Protein 6KWZ (pdb70)

InterPro domains:
  IPR007122 Villin/Gelsolin [PR00597] (62-78)
  IPR007122 Villin/Gelsolin [PR00597] (123-143)
  IPR007122 Villin/Gelsolin [PR00597] (177-197)
  IPR007122 Villin/Gelsolin [PR00597] (241-260)
  IPR007122 Villin/Gelsolin [PR00597] (302-324)
  IPR007122 Villin/Gelsolin [PR00597] (331-350)
  IPR007122 Villin/Gelsolin [PTHR11977] (3-371)
  IPR007122 Villin/Gelsolin [SM00262] (43-143)
  IPR007122 Villin/Gelsolin [SM0026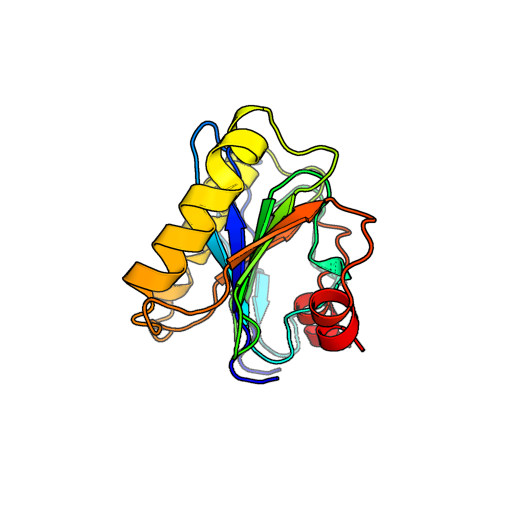2] (164-255)
  IPR007122 Villin/Gelsolin [SM00262] (278-371)
  IPR007123 Gelsolin-like domain [PF00626] (53-137)
  IPR007123 Gelsolin-like domain [PF00626] (176-233)
  IPR007123 Gelsolin-like domain [PF00626] (302-366)
  IPR029006 ADF-H/Gelsolin-like domain superfamily [G3DSA:3.40.20.10] (30-158)
  IPR029006 ADF-H/Gelsolin-like domain superfamily [G3DSA:3.40.20.10] (159-262)
  IPR029006 ADF-H/Gelsolin-like domain superfamily [G3DSA:3.40.20.10] (270-371)

Foldseek 3Di:
DQAKWKWWWACPVVRTDTGTDDGGPRDAPVVDDLATWMWIDLVQAIETEHRVNHDPVRVVCSQVVNVVCCVVVVPDPPHHYYYDYPPDPPVVVVVSND/DQAKWKWWWACPVVHTDIGTDDGGPRPAPVVCDLQTWMWMDLVQAIETEHRVNHDPVRVVCSQVVNLVCCVVVVHDNVHHYYYDYVPDDDPVVVVSND

Structure (mmCIF, N/CA/C/O backbone):
data_6KWZ
#
_entry.id   6KWZ
#
_cell.length_a   46.648
_cell.length_b   55.076
_cell.length_c   69.890
_cell.angle_alpha   90.000
_cell.angle_beta   90.000
_cell.angle_gamma   90.000
#
_symmetry.space_group_name_H-M   'P 21 21 21'
#
loop_
_entity.id
_entity.type
_entity.pdbx_description
1 polymer 'Actin-binding protein fragmin P'
2 non-polymer 'CALCIUM ION'
3 water water
#
loop_
_atom_site.group_PDB
_atom_site.id
_atom_site.type_symbol
_atom_site.label_atom_id
_atom_site.label_alt_id
_atom_site.label_comp_id
_atom_site.label_asym_id
_atom_site.label_entity_id
_atom_site.label_seq_id
_atom_site.pdbx_PDB_ins_code
_atom_site.Cartn_x
_atom_site.Cartn_y
_atom_site.Cartn_z
_atom_site.occupancy
_atom_site.B_iso_or_equiv
_atom_site.auth_seq_id
_atom_site.auth_comp_id
_atom_site.auth_asym_id
_atom_site.auth_atom_id
_atom_site.pdbx_PDB_model_num
ATOM 1 N N . GLY A 1 1 ? 10.951 -21.553 -22.930 1.00 31.75 274 GLY A N 1
ATOM 2 C CA . GLY A 1 1 ? 11.873 -22.504 -23.523 1.00 29.19 274 GLY A CA 1
ATOM 3 C C . GLY A 1 1 ? 12.217 -23.662 -22.608 1.00 32.58 274 GLY A C 1
ATOM 4 O O . GLY A 1 1 ? 11.738 -23.722 -21.478 1.00 24.68 274 GLY A O 1
ATOM 5 N N . PRO A 1 2 ? 13.057 -24.572 -23.092 1.00 26.10 275 PRO A N 1
ATOM 6 C CA . PRO A 1 2 ? 13.405 -25.779 -22.317 1.00 29.48 275 PRO A CA 1
ATOM 7 C C . PRO A 1 2 ? 13.966 -25.483 -20.931 1.00 24.54 275 PRO A C 1
ATOM 8 O O . PRO A 1 2 ? 13.710 -26.263 -20.003 1.00 26.54 275 PRO A O 1
ATOM 12 N N . PRO A 1 3 ? 14.759 -24.420 -20.726 1.00 25.90 276 PRO A N 1
ATOM 13 C CA . PRO A 1 3 ? 15.291 -24.188 -19.369 1.00 24.81 276 PRO A CA 1
ATOM 14 C C . PRO A 1 3 ? 14.298 -23.598 -18.375 1.00 17.70 276 PRO A C 1
ATOM 15 O O . PRO A 1 3 ? 14.631 -23.505 -17.184 1.00 19.01 276 PRO A O 1
ATOM 19 N N . ALA A 1 4 ? 13.097 -23.212 -18.804 1.00 20.60 277 ALA A N 1
ATOM 20 C CA . ALA A 1 4 ? 12.165 -22.531 -17.910 1.00 18.46 277 ALA A CA 1
ATOM 21 C C . ALA A 1 4 ? 11.632 -23.460 -16.819 1.00 19.38 277 ALA A C 1
ATOM 22 O O . ALA A 1 4 ? 11.485 -24.670 -17.013 1.00 18.29 277 ALA A O 1
ATOM 24 N N . VAL A 1 5 ? 11.347 -22.876 -15.650 1.00 18.34 278 VAL A N 1
ATOM 25 C CA . VAL A 1 5 ? 10.729 -23.587 -14.533 1.00 16.74 278 VAL A CA 1
ATOM 26 C C . VAL A 1 5 ? 9.713 -22.663 -13.871 1.00 15.85 278 VAL A C 1
ATOM 27 O O . VAL A 1 5 ? 9.992 -21.481 -13.642 1.00 17.22 278 VAL A O 1
ATOM 31 N N . LEU A 1 6 ? 8.530 -23.201 -13.567 1.00 16.13 279 LEU A N 1
ATOM 32 C CA . LEU A 1 6 ? 7.487 -22.476 -12.849 1.00 15.43 279 LEU A CA 1
ATOM 33 C C . LEU A 1 6 ? 7.168 -23.190 -11.540 1.00 16.95 279 LEU A C 1
ATOM 34 O O . LEU A 1 6 ? 6.939 -24.405 -11.529 1.00 17.76 279 LEU A O 1
ATOM 39 N N . LEU A 1 7 ? 7.146 -22.434 -10.440 1.00 15.60 280 LEU A N 1
ATOM 40 C CA . LEU A 1 7 ? 6.871 -22.967 -9.115 1.00 18.23 280 LEU A CA 1
ATOM 41 C C . LEU A 1 7 ? 5.724 -22.192 -8.492 1.00 14.96 280 LEU A C 1
ATOM 42 O O . LEU A 1 7 ? 5.521 -21.012 -8.787 1.00 18.83 280 LEU A O 1
ATOM 47 N N . ARG A 1 8 ? 4.961 -22.873 -7.644 1.00 18.02 281 ARG A N 1
ATOM 48 C CA A ARG A 1 8 ? 3.861 -22.267 -6.908 0.46 17.29 281 ARG A CA 1
ATOM 49 C CA B ARG A 1 8 ? 3.868 -22.253 -6.910 0.54 17.27 281 ARG A CA 1
ATOM 50 C C . ARG A 1 8 ? 4.250 -22.144 -5.444 1.00 17.63 281 ARG A C 1
ATOM 51 O O . ARG A 1 8 ? 4.777 -23.097 -4.860 1.00 19.49 281 ARG A O 1
ATOM 66 N N . LEU A 1 9 ? 3.995 -20.978 -4.866 1.00 18.25 282 LEU A N 1
ATOM 67 C CA . LEU A 1 9 ? 4.134 -20.750 -3.437 1.00 14.97 282 LEU A CA 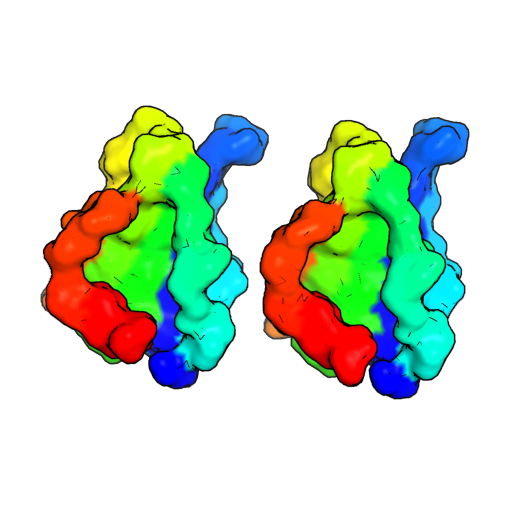1
ATOM 68 C C . LEU A 1 9 ? 2.736 -20.558 -2.869 1.00 17.47 282 LEU A C 1
ATOM 69 O O . LEU A 1 9 ? 2.047 -19.602 -3.234 1.00 16.83 282 LEU A O 1
ATOM 74 N N . SER A 1 10 ? 2.316 -21.459 -1.980 1.00 16.86 283 SER A N 1
ATOM 75 C CA . SER A 1 10 ? 0.997 -21.364 -1.364 1.00 18.25 283 SER A CA 1
ATOM 76 C C . SER A 1 10 ? 1.079 -21.731 0.106 1.00 17.78 283 SER A C 1
ATOM 77 O O . SER A 1 10 ? 1.708 -22.730 0.463 1.00 20.29 283 SER A O 1
ATOM 80 N N . ASP A 1 11 ? 0.429 -20.935 0.957 1.00 18.83 284 ASP A N 1
ATOM 81 C CA . ASP A 1 11 ? 0.176 -21.332 2.338 1.00 12.83 284 ASP A CA 1
ATOM 82 C C . ASP A 1 11 ? -1.304 -21.610 2.577 1.00 14.28 284 ASP A C 1
ATOM 83 O O . ASP A 1 11 ? -1.772 -21.530 3.717 1.00 20.02 284 ASP A O 1
ATOM 88 N N . ALA A 1 12 ? -2.041 -21.956 1.517 1.00 16.62 285 ALA A N 1
ATOM 89 C CA . ALA A 1 12 ? -3.465 -22.246 1.667 1.00 20.35 285 ALA A CA 1
ATOM 90 C C . ALA A 1 12 ? -3.708 -23.444 2.574 1.00 23.94 285 ALA A C 1
ATOM 91 O O . ALA A 1 12 ? -4.789 -23.565 3.164 1.00 25.34 285 ALA A O 1
ATOM 93 N N . SER A 1 13 ? -2.727 -24.338 2.698 1.00 24.79 286 SER A N 1
ATOM 94 C CA . SER A 1 13 ? -2.862 -25.499 3.567 1.00 21.74 286 SER A CA 1
ATOM 95 C C . SER A 1 13 ? -2.713 -25.157 5.040 1.00 23.71 286 SER A C 1
ATOM 96 O O . SER A 1 13 ? -3.062 -25.986 5.888 1.00 23.54 286 SER A O 1
ATOM 99 N N . GLY A 1 14 ? -2.215 -23.965 5.359 1.00 22.37 287 GLY A N 1
ATOM 100 C CA . GLY A 1 14 ? -1.810 -23.607 6.700 1.00 20.35 287 GLY A CA 1
ATOM 101 C C . GLY A 1 14 ? -0.309 -23.509 6.868 1.00 22.75 287 GLY A C 1
ATOM 102 O O . GLY A 1 14 ? 0.159 -22.944 7.866 1.00 24.18 287 GLY A O 1
ATOM 103 N N . LYS A 1 15 ? 0.456 -24.047 5.921 1.00 21.32 288 LYS A N 1
ATOM 104 C CA . LYS A 1 15 ? 1.906 -23.938 5.923 1.00 16.15 288 LYS A CA 1
ATOM 105 C C . LYS A 1 15 ? 2.351 -23.658 4.498 1.00 18.15 288 LYS A C 1
ATOM 106 O O . LYS A 1 15 ? 1.632 -23.947 3.542 1.00 21.54 288 LYS A O 1
ATOM 112 N N . PHE A 1 16 ? 3.548 -23.096 4.357 1.00 19.76 289 PHE A N 1
ATOM 113 C CA . PHE A 1 16 ? 4.062 -22.817 3.022 1.00 18.42 289 PHE A CA 1
ATOM 114 C C . PHE A 1 16 ? 4.387 -24.111 2.288 1.00 22.48 289 PHE A C 1
ATOM 115 O O . PHE A 1 16 ? 5.032 -25.009 2.838 1.00 21.60 289 PHE A O 1
ATOM 123 N N . GLU A 1 17 ? 3.929 -24.205 1.044 1.00 22.55 290 GLU A N 1
ATOM 124 C CA . GLU A 1 17 ? 4.376 -25.222 0.104 1.00 20.23 290 GLU A CA 1
ATOM 125 C C . GLU A 1 17 ? 4.924 -24.511 -1.123 1.00 14.49 290 GLU A C 1
ATOM 126 O O . GLU A 1 17 ? 4.256 -23.639 -1.687 1.00 19.73 290 GLU A O 1
ATOM 132 N N . PHE A 1 18 ? 6.147 -24.864 -1.508 1.00 16.61 291 PHE A N 1
ATOM 133 C CA . PHE A 1 18 ? 6.835 -24.291 -2.664 1.00 18.44 291 PHE A CA 1
ATOM 134 C C . PHE A 1 18 ? 7.122 -25.466 -3.590 1.00 19.39 291 PHE A C 1
ATOM 135 O O . PHE A 1 18 ? 8.039 -26.251 -3.338 1.00 24.68 291 PHE A O 1
ATOM 143 N N . THR A 1 19 ? 6.331 -25.601 -4.651 1.00 20.74 292 THR A N 1
ATOM 144 C CA A THR A 1 19 ? 6.307 -26.801 -5.478 0.62 21.48 292 THR A CA 1
ATOM 145 C CA B THR A 1 19 ? 6.371 -26.798 -5.473 0.38 21.55 292 THR A CA 1
ATOM 146 C C . THR A 1 19 ? 6.481 -26.436 -6.945 1.00 22.05 292 THR A C 1
ATOM 147 O O . THR A 1 19 ? 5.865 -25.478 -7.419 1.00 24.28 292 THR A O 1
ATOM 154 N N . GLU A 1 20 ? 7.297 -27.209 -7.660 1.00 21.00 293 GLU A N 1
ATOM 155 C CA . GLU A 1 20 ? 7.394 -27.037 -9.101 1.00 19.98 293 GLU A CA 1
ATOM 156 C C . GLU A 1 20 ? 6.100 -27.504 -9.752 1.00 23.35 293 GLU A C 1
ATOM 157 O O . GLU A 1 20 ? 5.590 -28.585 -9.442 1.00 25.72 293 GLU A O 1
ATOM 163 N N . VAL A 1 21 ? 5.563 -26.686 -10.647 1.00 19.40 294 VAL A N 1
ATOM 164 C CA . VAL A 1 21 ? 4.333 -27.041 -11.338 1.00 21.87 294 VAL A CA 1
ATOM 165 C C . VAL A 1 21 ? 4.546 -27.300 -12.822 1.00 23.89 294 VAL A C 1
ATOM 166 O O . VAL A 1 21 ? 3.744 -28.032 -13.420 1.00 22.94 294 VAL A O 1
ATOM 170 N N . ALA A 1 22 ? 5.612 -26.776 -13.425 1.00 20.85 295 ALA A N 1
ATOM 171 C CA . ALA A 1 22 ? 5.886 -27.034 -14.833 1.00 19.85 295 ALA A CA 1
ATOM 172 C C . ALA A 1 22 ? 7.330 -26.673 -15.135 1.00 17.30 295 ALA A C 1
ATOM 173 O O . ALA A 1 22 ? 7.958 -25.892 -14.418 1.00 18.54 295 ALA A O 1
ATOM 175 N N . ARG A 1 23 ? 7.843 -27.243 -16.220 1.00 20.29 296 ARG A N 1
ATOM 176 C CA . ARG A 1 23 ? 9.154 -26.848 -16.712 1.00 21.93 296 ARG A CA 1
ATOM 177 C C . ARG A 1 23 ? 9.187 -26.999 -18.226 1.00 22.71 296 ARG A C 1
ATOM 178 O O . ARG A 1 23 ? 8.349 -27.678 -18.825 1.00 23.60 296 ARG A O 1
ATOM 186 N N . GLY A 1 24 ? 10.162 -26.329 -18.835 1.00 20.17 297 GLY A N 1
ATOM 187 C CA . GLY A 1 24 ? 10.302 -26.361 -20.279 1.00 20.14 297 GLY A CA 1
ATOM 188 C C . GLY A 1 24 ? 9.084 -25.789 -20.971 1.00 24.29 297 GLY A C 1
ATOM 189 O O . GLY A 1 24 ? 8.507 -24.776 -20.552 1.00 21.72 297 GLY A O 1
ATOM 190 N N . LEU A 1 25 ? 8.677 -26.456 -22.051 1.00 22.54 298 LEU A N 1
ATOM 191 C CA . LEU A 1 25 ? 7.564 -25.987 -22.862 1.00 23.87 298 LEU A CA 1
ATOM 192 C C . LEU A 1 25 ? 6.229 -26.094 -22.148 1.00 23.41 298 LEU A C 1
ATOM 193 O O . LEU A 1 25 ? 5.242 -25.531 -22.632 1.00 25.22 298 LEU A O 1
ATOM 198 N N . LYS A 1 26 ? 6.214 -26.753 -21.002 1.00 24.28 299 LYS A N 1
ATOM 199 C CA . LYS A 1 26 ? 4.996 -26.877 -20.227 1.00 23.24 299 LYS A CA 1
ATOM 200 C C . LYS A 1 26 ? 4.698 -25.612 -19.411 1.00 28.00 299 LYS A C 1
ATOM 201 O O . LYS A 1 26 ? 3.616 -25.501 -18.855 1.00 20.87 299 LYS A O 1
ATOM 207 N N . VAL A 1 27 ? 5.637 -24.664 -19.338 1.00 19.81 300 VAL A N 1
ATOM 208 C CA . VAL A 1 27 ? 5.384 -23.439 -18.592 1.00 22.25 300 VAL A CA 1
ATOM 209 C C . VAL A 1 27 ? 4.427 -22.590 -19.421 1.00 21.03 300 VAL A C 1
ATOM 210 O O . VAL A 1 27 ? 4.817 -22.011 -20.439 1.00 22.74 300 VAL A O 1
ATOM 214 N N . LYS A 1 28 ? 3.163 -22.545 -18.997 1.00 18.42 301 LYS A N 1
ATOM 215 C CA . LYS A 1 28 ? 2.111 -21.830 -19.701 1.00 18.16 301 LYS A CA 1
ATOM 216 C C . LYS A 1 28 ? 1.457 -20.818 -18.772 1.00 15.63 301 LYS A C 1
ATOM 217 O O . LYS A 1 28 ? 1.332 -21.041 -17.563 1.00 18.75 301 LYS A O 1
ATOM 223 N N . ARG A 1 29 ? 1.046 -19.696 -19.366 1.00 17.85 302 ARG A N 1
ATOM 224 C CA . ARG A 1 29 ? 0.392 -18.629 -18.618 1.00 23.48 302 ARG A CA 1
ATOM 225 C C . ARG A 1 29 ? -0.843 -19.126 -17.879 1.00 23.19 302 ARG A C 1
ATOM 226 O O . ARG A 1 29 ? -1.170 -18.614 -16.800 1.00 20.20 302 ARG A O 1
ATOM 234 N N . ASN A 1 30 ? -1.537 -20.124 -18.431 1.00 18.13 303 ASN A N 1
ATOM 235 C CA . ASN A 1 30 ? -2.791 -20.580 -17.843 1.00 19.11 303 ASN A CA 1
ATOM 236 C C . ASN A 1 30 ? -2.595 -21.427 -16.590 1.00 20.50 303 ASN A C 1
ATOM 237 O O . ASN A 1 30 ? -3.587 -21.887 -16.013 1.00 20.74 303 ASN A O 1
ATOM 242 N N . LEU A 1 31 ? -1.351 -21.641 -16.155 1.00 17.95 304 LEU A N 1
ATOM 243 C CA . LEU A 1 31 ? -1.075 -22.258 -14.865 1.00 16.40 304 LEU A CA 1
ATOM 244 C C . LEU A 1 31 ? -1.033 -21.247 -13.728 1.00 17.47 304 LEU A C 1
ATOM 245 O O . LEU A 1 31 ? -1.054 -21.653 -12.562 1.00 18.67 304 LEU A O 1
ATOM 250 N N . LEU A 1 32 ? -0.958 -19.956 -14.038 1.00 17.76 305 LEU A N 1
ATOM 251 C CA . LEU A 1 32 ? -0.929 -18.939 -12.999 1.00 15.86 305 LEU A CA 1
ATOM 252 C C . LEU A 1 32 ? -2.285 -18.857 -12.307 1.00 21.49 305 LEU A C 1
ATOM 253 O O . LEU A 1 32 ? -3.339 -19.009 -12.933 1.00 23.10 305 LEU A O 1
ATOM 258 N N . ASP A 1 33 ? -2.248 -18.621 -11.001 1.00 20.23 306 ASP A N 1
ATOM 259 C CA . ASP A 1 33 ? -3.430 -18.657 -10.148 1.00 21.12 306 ASP A CA 1
ATOM 260 C C . ASP A 1 33 ? -3.421 -17.398 -9.297 1.00 23.74 306 ASP A C 1
ATOM 261 O O . ASP A 1 33 ? -2.501 -17.195 -8.498 1.00 18.77 306 ASP A O 1
ATOM 266 N N . SER A 1 34 ? -4.452 -16.563 -9.468 1.00 19.67 307 SER A N 1
ATOM 267 C CA A SER A 1 34 ? -4.534 -15.299 -8.744 0.60 21.90 307 SER A CA 1
ATOM 268 C CA B SER A 1 34 ? -4.542 -15.299 -8.744 0.40 21.92 307 SER A CA 1
ATOM 269 C C . SER A 1 34 ? -4.488 -15.481 -7.231 1.00 17.91 307 SER A C 1
ATOM 270 O O . SER A 1 34 ? -4.158 -14.529 -6.515 1.00 17.31 307 SER A O 1
ATOM 275 N N . ASN A 1 35 ? -4.801 -16.673 -6.728 1.00 19.41 308 ASN A N 1
ATOM 276 C CA . ASN A 1 35 ? -4.832 -16.907 -5.288 1.00 21.79 308 ASN A CA 1
ATOM 277 C C . ASN A 1 35 ? -3.457 -17.127 -4.663 1.00 20.69 308 ASN A C 1
ATOM 278 O O . ASN A 1 35 ? -3.355 -17.133 -3.429 1.00 16.98 308 ASN A O 1
ATOM 283 N N . ASP A 1 36 ? -2.406 -17.324 -5.457 1.00 17.96 309 ASP A N 1
ATOM 284 C CA . ASP A 1 36 ? -1.110 -17.709 -4.907 1.00 17.41 309 ASP A CA 1
ATOM 285 C C . ASP A 1 36 ? -0.006 -16.831 -5.487 1.00 16.13 309 ASP A C 1
ATOM 286 O O . ASP A 1 36 ? -0.252 -15.911 -6.274 1.00 18.99 309 ASP A O 1
ATOM 291 N N . VAL A 1 37 ? 1.230 -17.121 -5.070 1.00 14.29 310 VAL A N 1
ATOM 292 C CA . VAL A 1 37 ? 2.430 -16.533 -5.659 1.00 15.08 310 VAL A CA 1
ATOM 293 C C . VAL A 1 37 ? 3.056 -17.575 -6.573 1.00 16.74 310 VAL A C 1
ATOM 294 O O . VAL A 1 37 ? 2.970 -18.782 -6.317 1.00 16.28 310 VAL A O 1
ATOM 298 N N . PHE A 1 38 ? 3.659 -17.122 -7.674 1.00 16.43 311 PHE A N 1
ATOM 299 C CA . PHE A 1 38 ? 4.384 -18.021 -8.559 1.00 15.37 311 PHE A CA 1
ATOM 300 C C . PHE A 1 38 ? 5.787 -17.489 -8.812 1.00 16.27 311 PHE A C 1
ATOM 301 O O . PHE A 1 38 ? 5.991 -16.279 -8.943 1.00 19.11 311 PHE A O 1
ATOM 309 N N . VAL A 1 39 ? 6.752 -18.404 -8.860 1.00 17.68 312 VAL A N 1
ATOM 310 C CA . VAL A 1 39 ? 8.136 -18.088 -9.200 1.00 17.62 312 VAL A CA 1
ATOM 311 C C . VAL A 1 39 ? 8.406 -18.651 -10.589 1.00 13.49 312 VAL A C 1
ATOM 312 O O . VAL A 1 39 ? 8.248 -19.856 -10.823 1.00 17.32 312 VAL A O 1
ATOM 316 N N . LEU A 1 40 ? 8.771 -17.773 -11.521 1.00 13.06 313 LEU A N 1
ATOM 317 C CA . LEU A 1 40 ? 9.059 -18.148 -12.900 1.00 13.46 313 LEU A CA 1
ATOM 318 C C . LEU A 1 40 ? 10.528 -17.883 -13.187 1.00 13.67 313 LEU A C 1
ATOM 319 O O . LEU A 1 40 ? 10.979 -16.736 -13.107 1.00 15.43 313 LEU A O 1
ATOM 324 N N . TYR A 1 41 ? 11.270 -18.937 -13.515 1.00 15.31 314 TYR A N 1
ATOM 325 C CA . TYR A 1 41 ? 12.632 -18.812 -14.019 1.00 13.33 314 TYR A CA 1
ATOM 326 C C . TYR A 1 41 ? 12.576 -18.957 -15.533 1.00 15.39 314 TYR A C 1
ATOM 327 O O . TYR A 1 41 ? 12.137 -19.992 -16.038 1.00 16.48 314 TYR A O 1
ATOM 336 N N . THR A 1 42 ? 13.005 -17.920 -16.248 1.00 14.30 315 THR A N 1
ATOM 337 C CA . THR A 1 42 ? 12.863 -17.876 -17.700 1.00 16.95 315 THR A CA 1
ATOM 338 C C . THR A 1 42 ? 14.075 -18.412 -18.448 1.00 16.87 315 THR A C 1
ATOM 339 O O . THR A 1 42 ? 13.978 -18.643 -19.658 1.00 16.91 315 THR A O 1
ATOM 343 N N . GLY A 1 43 ? 15.196 -18.625 -17.765 1.00 15.98 316 GLY A N 1
ATOM 344 C CA . GLY A 1 43 ? 16.478 -18.824 -18.403 1.00 15.17 316 GLY A CA 1
ATOM 345 C C . GLY A 1 43 ? 17.341 -17.583 -18.430 1.00 15.33 316 GLY A C 1
ATOM 346 O O . GLY A 1 43 ? 18.551 -17.690 -18.676 1.00 15.96 316 GLY A O 1
ATOM 347 N N . ALA A 1 44 ? 16.753 -16.411 -18.177 1.00 15.86 317 ALA A N 1
ATOM 348 C CA . ALA A 1 44 ? 17.501 -15.167 -18.044 1.00 15.80 317 ALA A CA 1
ATOM 349 C C . ALA A 1 44 ? 17.182 -14.387 -16.776 1.00 16.88 317 ALA A C 1
ATOM 350 O O . ALA A 1 44 ? 17.982 -13.526 -16.388 1.00 19.52 317 ALA A O 1
ATOM 352 N N . GLU A 1 45 ? 16.062 -14.655 -16.115 1.00 16.54 318 GLU A N 1
ATOM 353 C CA . GLU A 1 45 ? 15.715 -13.936 -14.898 1.00 16.48 318 GLU A CA 1
ATOM 354 C C . GLU A 1 45 ? 14.744 -14.786 -14.096 1.00 16.17 318 GLU A C 1
ATOM 355 O O . GLU A 1 45 ? 14.223 -15.794 -14.579 1.00 16.64 318 GLU A O 1
ATOM 361 N N . VAL A 1 46 ? 14.512 -14.368 -12.854 1.00 14.90 319 VAL A N 1
ATOM 362 C CA . VAL A 1 46 ? 13.548 -15.013 -11.974 1.00 17.11 319 VAL A CA 1
ATOM 363 C C . VAL A 1 46 ? 12.513 -13.975 -11.577 1.00 18.91 319 VAL A C 1
ATOM 364 O O . VAL A 1 46 ? 12.865 -12.895 -11.086 1.00 20.40 319 VAL A O 1
ATOM 368 N N . PHE A 1 47 ? 11.243 -14.297 -11.805 1.00 14.98 320 PHE A N 1
ATOM 369 C CA . PHE A 1 47 ? 10.126 -13.444 -11.429 1.00 16.78 320 PHE A CA 1
ATOM 370 C C . PHE A 1 47 ? 9.393 -14.052 -10.245 1.00 16.97 320 PHE A C 1
ATOM 371 O O . PHE A 1 47 ? 9.086 -15.248 -10.253 1.00 16.95 320 PHE A O 1
ATOM 379 N N . ALA A 1 48 ? 9.109 -13.229 -9.240 1.00 17.01 321 ALA A N 1
ATOM 380 C CA . ALA A 1 48 ? 8.153 -13.568 -8.186 1.00 15.67 321 ALA A CA 1
ATOM 381 C C . ALA A 1 48 ? 6.852 -12.862 -8.546 1.00 13.77 321 ALA A C 1
ATOM 382 O O . ALA A 1 48 ? 6.715 -11.650 -8.350 1.00 17.81 321 ALA A O 1
ATOM 384 N N . TRP A 1 49 ? 5.908 -13.621 -9.098 1.00 15.63 322 TRP A N 1
ATOM 385 C CA . TRP A 1 49 ? 4.624 -13.099 -9.555 1.00 16.67 322 TRP A CA 1
ATOM 386 C C . TRP A 1 49 ? 3.604 -13.207 -8.424 1.00 17.63 322 TRP A C 1
ATOM 387 O O . TRP A 1 49 ? 3.343 -14.304 -7.920 1.00 18.73 322 TRP A O 1
ATOM 398 N N . VAL A 1 50 ? 3.020 -12.075 -8.041 1.00 15.12 323 VAL A N 1
ATOM 399 C CA . VAL A 1 50 ? 2.148 -11.982 -6.870 1.00 14.75 323 VAL A CA 1
ATOM 400 C C . VAL A 1 50 ? 0.702 -11.881 -7.344 1.00 20.33 323 VAL A C 1
ATOM 401 O O . VAL A 1 50 ? 0.271 -10.835 -7.841 1.00 17.86 323 VAL A O 1
ATOM 405 N N . GLY A 1 51 ? -0.053 -12.965 -7.185 1.00 18.58 324 GLY A N 1
ATOM 406 C CA . GLY A 1 51 ? -1.453 -12.940 -7.560 1.00 22.81 324 GLY A CA 1
ATOM 407 C C . GLY A 1 51 ? -2.233 -11.914 -6.759 1.00 22.54 324 GLY A C 1
ATOM 408 O O . GLY A 1 51 ? -1.896 -11.590 -5.615 1.00 20.12 324 GLY A O 1
ATOM 409 N N . LYS A 1 52 ? -3.295 -11.399 -7.388 1.00 21.41 325 LYS A N 1
ATOM 410 C CA . LYS A 1 52 ? -4.108 -10.361 -6.764 1.00 26.61 325 LYS A CA 1
ATOM 411 C C . LYS A 1 52 ? -4.695 -10.814 -5.440 1.00 22.82 325 LYS A C 1
ATOM 412 O O . LYS A 1 52 ? -4.887 -9.995 -4.534 1.00 27.14 325 LYS A O 1
ATOM 418 N N . HIS A 1 53 ? -4.980 -12.106 -5.302 1.00 22.11 326 HIS A N 1
ATOM 419 C CA . HIS A 1 53 ? -5.595 -12.628 -4.091 1.00 20.99 326 HIS A CA 1
ATOM 420 C C . HIS A 1 53 ? -4.639 -13.478 -3.266 1.00 17.85 326 HIS A C 1
ATOM 421 O O . HIS A 1 53 ? -5.086 -14.284 -2.440 1.00 19.47 326 HIS A O 1
ATOM 428 N N . ALA A 1 54 ? -3.335 -13.301 -3.459 1.00 17.60 327 ALA A N 1
ATOM 429 C CA . ALA A 1 54 ? -2.362 -13.978 -2.614 1.00 16.90 327 ALA A CA 1
ATOM 430 C C . ALA A 1 54 ? -2.499 -13.510 -1.171 1.00 20.17 327 ALA A C 1
ATOM 431 O O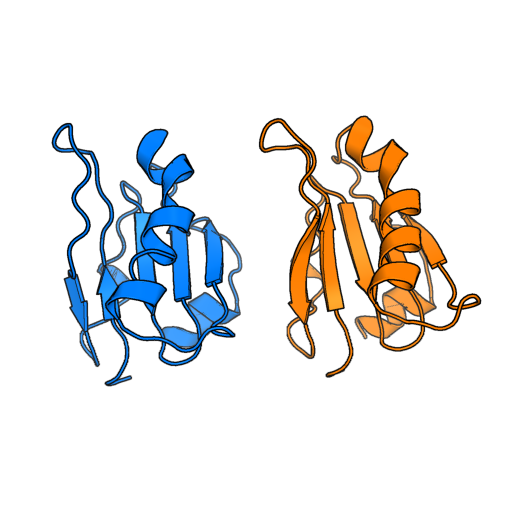 . ALA A 1 54 ? -2.954 -12.395 -0.895 1.00 17.71 327 ALA A O 1
ATOM 433 N N . SER A 1 55 ? -2.098 -14.380 -0.246 1.00 17.32 328 SER A N 1
ATOM 434 C CA . SER A 1 55 ? -2.241 -14.120 1.178 1.00 16.69 328 SER A CA 1
ATOM 435 C C . SER A 1 55 ? -1.149 -13.172 1.672 1.00 22.46 328 SER A C 1
ATOM 436 O O . SER A 1 55 ? -0.159 -12.897 0.987 1.00 17.84 328 SER A O 1
ATOM 439 N N . VAL A 1 56 ? -1.330 -12.681 2.900 1.00 18.14 329 VAL A N 1
ATOM 440 C CA . VAL A 1 56 ? -0.357 -11.753 3.469 1.00 14.18 329 VAL A CA 1
ATOM 441 C C . VAL A 1 56 ? 1.014 -12.416 3.587 1.00 17.70 329 VAL A C 1
ATOM 442 O O . VAL A 1 56 ? 2.052 -11.780 3.348 1.00 18.19 329 VAL A O 1
ATOM 446 N N . GLY A 1 57 ? 1.042 -13.711 3.908 1.00 15.96 330 GLY A N 1
ATOM 447 C CA . GLY A 1 57 ? 2.287 -14.442 4.043 1.00 15.67 330 GLY A CA 1
ATOM 448 C C . GLY A 1 57 ? 2.926 -14.743 2.704 1.00 15.49 330 GLY A C 1
ATOM 449 O O . GLY A 1 57 ? 4.146 -14.606 2.548 1.00 16.30 330 GLY A O 1
ATOM 450 N N . GLU A 1 58 ? 2.107 -15.166 1.735 1.00 14.04 331 GLU A N 1
ATOM 451 C CA . GLU A 1 58 ? 2.615 -15.371 0.380 1.00 17.88 331 GLU A CA 1
ATOM 452 C C . GLU A 1 58 ? 3.228 -14.093 -0.175 1.00 18.79 331 GLU A C 1
ATOM 453 O O . GLU A 1 58 ? 4.310 -14.123 -0.773 1.00 15.98 331 GLU A O 1
ATOM 459 N N . LYS A 1 59 ? 2.548 -12.959 0.005 1.00 16.98 332 LYS A N 1
ATOM 460 C CA . LYS A 1 59 ? 3.071 -11.696 -0.509 1.00 17.77 332 LYS A CA 1
ATOM 461 C C . LYS A 1 59 ? 4.370 -11.310 0.187 1.00 17.25 332 LYS A C 1
ATOM 462 O O . LYS A 1 59 ? 5.337 -10.910 -0.470 1.00 23.50 332 LYS A O 1
ATOM 468 N N . LYS A 1 60 ? 4.412 -11.413 1.519 1.00 15.96 333 LYS A N 1
ATOM 469 C CA . LYS A 1 60 ? 5.613 -11.002 2.240 1.00 20.03 333 LYS A CA 1
ATOM 470 C C . LYS A 1 60 ? 6.802 -11.899 1.910 1.00 19.78 333 LYS A C 1
ATOM 471 O O . LYS A 1 60 ? 7.943 -11.424 1.852 1.00 22.40 333 LYS A O 1
ATOM 477 N N . LYS A 1 61 ? 6.567 -13.196 1.702 1.00 15.56 334 LYS A N 1
ATOM 478 C CA . LYS A 1 61 ? 7.661 -14.141 1.502 1.00 15.30 334 LYS A CA 1
ATOM 479 C C . LYS A 1 61 ? 7.954 -14.436 0.033 1.00 18.06 334 LYS A C 1
ATOM 480 O O . LYS A 1 61 ? 8.826 -15.263 -0.248 1.00 18.29 334 LYS A O 1
ATOM 486 N N . ALA A 1 62 ? 7.273 -13.771 -0.901 1.00 17.41 335 ALA A N 1
ATOM 487 C CA . ALA A 1 62 ? 7.433 -14.096 -2.318 1.00 17.45 335 ALA A CA 1
ATOM 488 C C . ALA A 1 62 ? 8.893 -14.004 -2.749 1.00 22.60 335 ALA A C 1
ATOM 489 O O . ALA A 1 62 ? 9.437 -14.941 -3.347 1.00 19.20 335 ALA A O 1
ATOM 491 N N . LEU A 1 63 ? 9.550 -12.888 -2.431 1.00 15.34 336 LEU A N 1
ATOM 492 C CA . LEU A 1 63 ? 10.931 -12.698 -2.866 1.00 19.68 336 LEU A CA 1
ATOM 493 C C . LEU A 1 63 ? 11.877 -13.672 -2.181 1.00 23.67 336 LEU A C 1
ATOM 494 O O . LEU A 1 63 ? 12.846 -14.133 -2.795 1.00 19.60 336 LEU A O 1
ATOM 499 N N . SER A 1 64 ? 11.634 -13.989 -0.905 1.00 17.37 337 SER A N 1
ATOM 500 C CA . SER A 1 64 ? 12.564 -14.883 -0.223 1.00 18.42 337 SER A CA 1
ATOM 501 C C . SER A 1 64 ? 12.477 -16.300 -0.780 1.00 20.78 337 SER A C 1
ATOM 502 O O . SER A 1 64 ? 13.480 -17.023 -0.788 1.00 22.47 337 SER A O 1
ATOM 505 N N . PHE A 1 65 ? 11.310 -16.701 -1.294 1.00 20.91 338 PHE A N 1
ATOM 506 C CA . PHE A 1 65 ? 11.217 -18.009 -1.933 1.00 17.91 338 PHE A CA 1
ATOM 507 C C . PHE A 1 65 ? 11.798 -17.990 -3.343 1.00 19.00 338 PHE A C 1
ATOM 508 O O . PHE A 1 65 ? 12.374 -18.992 -3.785 1.00 18.61 338 PHE A O 1
ATOM 516 N N . ALA A 1 66 ? 11.666 -16.874 -4.064 1.00 18.60 339 ALA A N 1
ATOM 517 C CA . ALA A 1 66 ? 12.350 -16.760 -5.349 1.00 18.46 339 ALA A CA 1
ATOM 518 C C . ALA A 1 66 ? 13.858 -16.823 -5.160 1.00 20.18 339 ALA A C 1
ATOM 519 O O . ALA A 1 66 ? 14.567 -17.454 -5.954 1.00 16.84 339 ALA A O 1
ATOM 521 N N . GLN A 1 67 ? 14.363 -16.179 -4.103 1.00 18.04 340 GLN A N 1
ATOM 522 C CA . GLN A 1 67 ? 15.781 -16.270 -3.776 1.00 16.99 340 GLN A CA 1
ATOM 523 C C . GLN A 1 67 ? 16.167 -17.699 -3.422 1.00 20.33 340 GLN A C 1
ATOM 524 O O . GLN A 1 67 ? 17.242 -18.174 -3.809 1.00 20.73 340 GLN A O 1
ATOM 530 N N . GLU A 1 68 ? 15.299 -18.406 -2.692 1.00 22.72 341 GLU A N 1
ATOM 531 C CA A GLU A 1 68 ? 15.584 -19.795 -2.349 0.59 22.87 341 GLU A CA 1
ATOM 532 C CA B GLU A 1 68 ? 15.593 -19.792 -2.350 0.41 22.92 341 GLU A CA 1
ATOM 533 C C . GLU A 1 68 ? 15.688 -20.659 -3.598 1.00 23.10 341 GLU A C 1
ATOM 534 O O . GLU A 1 68 ? 16.513 -21.578 -3.660 1.00 22.55 341 GLU A O 1
ATOM 545 N N . TYR A 1 69 ? 14.859 -20.382 -4.609 1.00 17.68 342 TYR A N 1
ATOM 546 C CA . TYR A 1 69 ? 14.990 -21.131 -5.855 1.00 16.05 342 TYR A CA 1
ATOM 547 C C . TYR A 1 69 ? 16.321 -20.823 -6.532 1.00 19.07 342 TYR A C 1
ATOM 548 O O . TYR A 1 69 ? 17.016 -21.737 -6.990 1.00 16.37 342 TYR A O 1
ATOM 557 N N . VAL A 1 70 ? 16.705 -19.544 -6.583 1.00 17.09 343 VAL A N 1
ATOM 558 C CA . VAL A 1 70 ? 17.970 -19.169 -7.212 1.00 16.76 343 VAL A CA 1
ATOM 559 C C . VAL A 1 70 ? 19.119 -19.941 -6.582 1.00 18.21 343 VAL A C 1
ATOM 560 O O . VAL A 1 70 ? 19.996 -20.471 -7.278 1.00 16.90 343 VAL A O 1
ATOM 564 N N . GLN A 1 71 ? 19.112 -20.042 -5.251 1.00 17.11 344 GLN A N 1
ATOM 565 C CA . GLN A 1 71 ? 20.216 -20.688 -4.557 1.00 17.69 344 GLN A CA 1
ATOM 566 C C . GLN A 1 71 ? 20.202 -22.197 -4.763 1.00 16.29 344 GLN A C 1
ATOM 567 O O . GLN A 1 71 ? 21.234 -22.788 -5.101 1.00 20.43 344 GLN A O 1
ATOM 573 N N . LYS A 1 72 ? 19.048 -22.839 -4.575 1.00 20.41 345 LYS A N 1
ATOM 574 C CA . LYS A 1 72 ? 19.008 -24.294 -4.687 1.00 21.68 345 LYS A CA 1
ATOM 575 C C . LYS A 1 72 ? 19.180 -24.765 -6.125 1.00 20.11 345 LYS A C 1
ATOM 576 O O . LYS A 1 72 ? 19.648 -25.886 -6.351 1.00 27.09 345 LYS A O 1
ATOM 582 N N . ALA A 1 73 ? 18.801 -23.943 -7.106 1.00 18.86 346 ALA A N 1
ATOM 583 C CA . ALA A 1 73 ? 18.986 -24.314 -8.503 1.00 21.37 346 ALA A CA 1
ATOM 584 C C . ALA A 1 73 ? 20.403 -24.076 -9.001 1.00 23.01 346 ALA A C 1
ATOM 585 O O . ALA A 1 73 ? 20.736 -24.530 -10.101 1.00 22.02 346 ALA A O 1
ATOM 587 N N . GLY A 1 74 ? 21.230 -23.367 -8.239 1.00 17.66 347 GLY A N 1
ATOM 588 C CA . GLY A 1 74 ? 22.584 -23.087 -8.678 1.00 21.58 347 GLY A CA 1
ATOM 589 C C . GLY A 1 74 ? 22.684 -22.014 -9.737 1.00 25.01 347 GLY A C 1
ATOM 590 O O . GLY A 1 74 ? 23.621 -22.034 -10.548 1.00 20.16 347 GLY A O 1
ATOM 591 N N . LEU A 1 75 ? 21.736 -21.078 -9.761 1.00 20.08 348 LEU A N 1
ATOM 592 C CA . LEU A 1 75 ? 21.786 -19.978 -10.710 1.00 18.10 348 LEU A CA 1
ATOM 593 C C . LEU A 1 75 ? 22.895 -18.998 -10.319 1.00 18.98 348 LEU A C 1
ATOM 594 O O . LEU A 1 75 ? 23.230 -18.866 -9.136 1.00 19.43 348 LEU A O 1
ATOM 599 N N . PRO A 1 76 ? 23.492 -18.310 -11.290 1.00 17.51 349 PRO A N 1
ATOM 600 C CA . PRO A 1 76 ? 24.637 -17.441 -10.986 1.00 16.08 349 PRO A CA 1
ATOM 601 C C . PRO A 1 76 ? 24.199 -16.190 -10.235 1.00 23.91 349 PRO A C 1
ATOM 602 O O . PRO A 1 76 ? 23.026 -15.817 -10.222 1.00 19.19 349 PRO A O 1
ATOM 606 N N . ILE A 1 77 ? 25.171 -15.525 -9.603 1.00 20.11 350 ILE A N 1
ATOM 607 C CA . ILE A 1 77 ? 24.802 -14.556 -8.575 1.00 17.00 350 ILE A CA 1
ATOM 608 C C . ILE A 1 77 ? 24.235 -13.262 -9.149 1.00 18.56 350 ILE A C 1
ATOM 609 O O . ILE A 1 77 ? 23.562 -12.518 -8.426 1.00 25.47 350 ILE A O 1
ATOM 614 N N . HIS A 1 78 ? 24.452 -12.979 -10.429 1.00 19.75 351 HIS A N 1
ATOM 615 C CA . HIS A 1 78 ? 23.888 -11.784 -11.041 1.00 22.08 351 HIS A CA 1
ATOM 616 C C . HIS A 1 78 ? 22.538 -12.039 -11.711 1.00 19.31 351 HIS A C 1
ATOM 617 O O . HIS A 1 78 ? 22.054 -11.169 -12.442 1.00 22.50 351 HIS A O 1
ATOM 624 N N . THR A 1 79 ? 21.922 -13.197 -11.475 1.00 17.12 352 THR A N 1
ATOM 625 C CA . THR A 1 79 ? 20.601 -13.485 -12.026 1.00 16.38 352 THR A CA 1
ATOM 626 C C . THR A 1 79 ? 19.616 -12.429 -11.542 1.00 17.58 352 THR A C 1
ATOM 627 O O . THR A 1 79 ? 19.469 -12.245 -10.322 1.00 18.54 352 THR A O 1
ATOM 631 N N . PRO A 1 80 ? 18.938 -11.713 -12.436 1.00 16.97 353 PRO A N 1
ATOM 632 C CA . PRO A 1 80 ? 17.940 -10.744 -11.979 1.00 15.74 353 PRO A CA 1
ATOM 633 C C . PRO A 1 80 ? 16.783 -11.451 -11.295 1.00 15.77 353 PRO A C 1
ATOM 634 O O . PRO A 1 80 ? 16.297 -12.483 -11.762 1.00 17.75 353 PRO A O 1
ATOM 638 N N . VAL A 1 81 ? 16.359 -10.893 -10.167 1.00 17.57 354 VAL A N 1
ATOM 639 C CA . VAL A 1 81 ? 15.179 -11.353 -9.446 1.00 18.23 354 VAL A CA 1
ATOM 640 C C . VAL A 1 81 ? 14.251 -10.158 -9.304 1.00 20.89 354 VAL A C 1
ATOM 641 O O . VAL A 1 81 ? 14.659 -9.108 -8.792 1.00 27.07 354 VAL A O 1
ATOM 645 N N . ALA A 1 82 ? 13.011 -10.309 -9.767 1.00 17.56 355 ALA A N 1
ATOM 646 C CA . ALA A 1 82 ? 12.057 -9.209 -9.808 1.00 20.02 355 ALA A CA 1
ATOM 647 C C . ALA A 1 82 ? 10.725 -9.652 -9.232 1.00 17.50 355 ALA A C 1
ATOM 648 O O . ALA A 1 82 ? 10.172 -10.674 -9.646 1.00 19.55 355 ALA A O 1
ATOM 650 N N . ARG A 1 83 ? 10.201 -8.860 -8.305 1.00 21.74 356 ARG A N 1
ATOM 651 C CA . ARG A 1 83 ? 8.868 -9.070 -7.760 1.00 18.91 356 ARG A CA 1
ATOM 652 C C . ARG A 1 83 ? 7.883 -8.227 -8.560 1.00 20.13 356 ARG A C 1
ATOM 653 O O . ARG A 1 83 ? 8.056 -7.009 -8.675 1.00 25.87 356 ARG A O 1
ATOM 661 N N . ILE A 1 84 ? 6.866 -8.874 -9.126 1.00 19.45 357 ILE A N 1
ATOM 662 C CA . ILE A 1 84 ? 5.881 -8.202 -9.959 1.00 19.91 357 ILE A CA 1
ATOM 663 C C . ILE A 1 84 ? 4.485 -8.564 -9.470 1.00 23.11 357 ILE A C 1
ATOM 664 O O . ILE A 1 84 ? 4.267 -9.596 -8.832 1.00 22.25 357 ILE A O 1
ATOM 669 N N . LEU A 1 85 ? 3.532 -7.692 -9.782 1.00 22.37 358 LEU A N 1
ATOM 670 C CA . LEU A 1 85 ? 2.151 -7.866 -9.361 1.00 23.04 358 LEU A CA 1
ATOM 671 C C . LEU A 1 85 ? 1.305 -8.340 -10.534 1.00 23.08 358 LEU A C 1
ATOM 672 O O . LEU A 1 85 ? 1.503 -7.902 -11.672 1.00 22.27 358 LEU A O 1
ATOM 677 N N . GLU A 1 86 ? 0.364 -9.239 -10.252 1.00 21.87 359 GLU A N 1
ATOM 678 C CA . GLU A 1 86 ? -0.587 -9.662 -11.271 1.00 22.58 359 GLU A CA 1
ATOM 679 C C . GLU A 1 86 ? -1.276 -8.450 -11.880 1.00 28.34 359 GLU A C 1
ATOM 680 O O . GLU A 1 86 ? -1.660 -7.513 -11.175 1.00 31.86 359 GLU A O 1
ATOM 686 N N . GLY A 1 87 ? -1.412 -8.465 -13.201 1.00 33.95 360 GLY A N 1
ATOM 687 C CA . GLY A 1 87 ? -2.051 -7.380 -13.901 1.00 32.65 360 GLY A CA 1
ATOM 688 C C . GLY A 1 87 ? -1.139 -6.237 -14.277 1.00 33.02 360 GLY A C 1
ATOM 689 O O . GLY A 1 87 ? -1.509 -5.437 -15.138 1.00 40.92 360 GLY A O 1
ATOM 690 N N . GLY A 1 88 ? 0.042 -6.133 -13.675 1.00 33.72 361 GLY A N 1
ATOM 691 C CA . GLY A 1 88 ? 0.966 -5.088 -14.063 1.00 26.97 361 GLY A CA 1
ATOM 692 C C . GLY A 1 88 ? 1.351 -5.192 -15.525 1.00 22.92 361 GLY A C 1
ATOM 693 O O . GLY A 1 88 ? 1.158 -6.222 -16.177 1.00 27.81 361 GLY A O 1
ATOM 694 N N . GLU A 1 89 ? 1.889 -4.091 -16.057 1.00 25.61 362 GLU A N 1
ATOM 695 C CA . GLU A 1 89 ? 2.369 -4.119 -17.435 1.00 29.49 362 GLU A CA 1
ATOM 696 C C . GLU A 1 89 ? 3.392 -5.235 -17.615 1.00 30.30 362 GLU A C 1
ATOM 697 O O . GLU A 1 89 ? 3.281 -6.049 -18.540 1.00 27.33 362 GLU A O 1
ATOM 703 N N . ASN A 1 90 ? 4.377 -5.299 -16.718 1.00 22.92 363 ASN A N 1
ATOM 704 C CA . ASN A 1 90 ? 5.315 -6.421 -16.601 1.00 23.59 363 ASN A CA 1
ATOM 705 C C . ASN A 1 90 ? 5.813 -6.880 -17.971 1.00 21.17 363 ASN A C 1
ATOM 706 O O . ASN A 1 90 ? 5.701 -8.048 -18.343 1.00 21.33 363 ASN A O 1
ATOM 711 N N . GLU A 1 91 ? 6.375 -5.927 -18.724 1.00 21.55 364 GLU A N 1
ATOM 712 C CA . GLU A 1 91 ? 6.657 -6.169 -20.138 1.00 20.40 364 GLU A CA 1
ATOM 713 C C . GLU A 1 91 ? 7.615 -7.336 -20.331 1.00 22.47 364 GLU A C 1
ATOM 714 O O . GLU A 1 91 ? 7.440 -8.148 -21.247 1.00 22.86 364 GLU A O 1
ATOM 720 N N . VAL A 1 92 ? 8.643 -7.433 -19.487 1.00 21.49 365 VAL A N 1
ATOM 721 C CA . VAL A 1 92 ? 9.611 -8.512 -19.650 1.00 18.29 365 VAL A CA 1
ATOM 722 C C . VAL A 1 92 ? 8.972 -9.849 -19.308 1.00 21.64 365 VAL A C 1
ATOM 723 O O . VAL A 1 92 ? 9.188 -10.852 -20.001 1.00 19.37 365 VAL A O 1
ATOM 727 N N . PHE A 1 93 ? 8.167 -9.879 -18.241 1.00 19.86 366 PHE A N 1
ATOM 728 C CA . PHE A 1 93 ? 7.424 -11.082 -17.884 1.00 19.82 366 PHE A CA 1
ATOM 729 C C . PHE A 1 93 ? 6.497 -11.506 -19.015 1.00 22.34 366 PHE A C 1
ATOM 730 O O . PHE A 1 93 ? 6.500 -12.669 -19.438 1.00 18.09 366 PHE A O 1
ATOM 738 N N . GLU A 1 94 ? 5.706 -10.567 -19.532 1.00 20.85 367 GLU A N 1
ATOM 739 C CA . GLU A 1 94 ? 4.766 -10.907 -20.591 1.00 18.56 367 GLU A CA 1
ATOM 740 C C . GLU A 1 94 ? 5.476 -11.368 -21.855 1.00 20.93 367 GLU A C 1
ATOM 741 O O . GLU A 1 94 ? 4.943 -12.211 -22.586 1.00 25.45 367 GLU A O 1
ATOM 747 N N . ASP A 1 95 ? 6.674 -10.846 -22.130 1.00 22.72 368 ASP A N 1
ATOM 748 C CA . ASP A 1 95 ? 7.369 -11.255 -23.345 1.00 24.26 368 ASP A CA 1
ATOM 749 C C . ASP A 1 95 ? 7.743 -12.734 -23.312 1.00 18.89 368 ASP A C 1
ATOM 750 O O . ASP A 1 95 ? 7.856 -13.362 -24.372 1.00 19.60 368 ASP A O 1
ATOM 755 N N . PHE A 1 96 ? 7.923 -13.309 -22.116 1.00 16.81 369 PHE A N 1
ATOM 756 C CA . PHE A 1 96 ? 8.263 -14.728 -22.026 1.00 18.00 369 PHE A CA 1
ATOM 757 C C . PHE A 1 96 ? 7.186 -15.593 -22.665 1.00 21.52 369 PHE A C 1
ATOM 758 O O . PHE A 1 96 ? 7.487 -16.629 -23.273 1.00 22.43 369 PHE A O 1
ATOM 766 N N . PHE A 1 97 ? 5.930 -15.196 -22.515 1.00 20.70 370 PHE A N 1
ATOM 767 C CA . PHE A 1 97 ? 4.804 -15.965 -23.017 1.00 23.44 370 PHE A CA 1
ATOM 768 C C . PHE A 1 97 ? 4.398 -15.559 -24.425 1.00 24.42 370 PHE A C 1
ATOM 769 O O . PHE A 1 97 ? 3.542 -16.221 -25.022 1.00 29.12 370 PHE A O 1
ATOM 777 N N . ASP A 1 98 ? 4.986 -14.494 -24.961 1.00 24.53 371 ASP A N 1
ATOM 778 C CA . ASP A 1 98 ? 4.691 -14.015 -26.308 1.00 25.52 371 ASP A CA 1
ATOM 779 C C . ASP A 1 98 ? 5.189 -15.011 -27.351 1.00 28.03 371 ASP A C 1
ATOM 780 O O . ASP A 1 98 ? 6.217 -15.660 -27.159 1.00 35.56 371 ASP A O 1
ATOM 786 N N . GLY B 1 1 ? 19.770 4.246 -23.109 1.00 28.96 274 GLY B N 1
ATOM 787 C CA . GLY B 1 1 ? 20.676 3.240 -23.632 1.00 26.47 274 GLY B CA 1
ATOM 788 C C . GLY B 1 1 ? 21.187 2.264 -22.591 1.00 28.31 274 GLY B C 1
ATOM 789 O O . GLY B 1 1 ? 20.696 2.252 -21.459 1.00 28.68 274 GLY B O 1
ATOM 790 N N . PRO B 1 2 ? 22.176 1.458 -22.974 1.00 23.45 275 PRO B N 1
ATOM 791 C CA . PRO B 1 2 ? 22.706 0.416 -22.076 1.00 26.79 275 PRO B CA 1
ATOM 792 C C . PRO B 1 2 ? 23.160 0.951 -20.724 1.00 25.38 275 PRO B C 1
ATOM 793 O O . PRO B 1 2 ? 22.933 0.280 -19.707 1.00 27.91 275 PRO B O 1
ATOM 797 N N . PRO B 1 3 ? 23.829 2.113 -20.640 1.00 29.61 276 PRO B N 1
ATOM 798 C CA . PRO B 1 3 ? 24.335 2.543 -19.322 1.00 26.60 276 PRO B CA 1
ATOM 799 C C . PRO B 1 3 ? 23.267 3.054 -18.359 1.00 20.09 276 PRO B C 1
ATOM 800 O O . PRO B 1 3 ? 23.601 3.319 -17.198 1.00 20.93 276 PRO B O 1
ATOM 804 N N . ALA B 1 4 ? 22.015 3.193 -18.784 1.00 23.30 277 ALA B N 1
ATOM 805 C CA . ALA B 1 4 ? 20.990 3.769 -17.922 1.00 18.90 277 ALA B CA 1
ATOM 806 C C . ALA B 1 4 ? 20.683 2.855 -16.740 1.00 15.84 277 ALA B C 1
ATOM 807 O O . ALA B 1 4 ? 20.760 1.627 -16.840 1.00 18.44 277 ALA B O 1
ATOM 809 N N . VAL B 1 5 ? 20.339 3.470 -15.603 1.00 16.89 278 VAL B N 1
ATOM 810 C CA . VAL B 1 5 ? 19.935 2.743 -14.401 1.00 17.03 278 VAL B CA 1
ATOM 811 C C . VAL B 1 5 ? 18.729 3.442 -13.785 1.00 16.81 278 VAL B C 1
ATOM 812 O O . VAL B 1 5 ? 18.708 4.670 -13.655 1.00 16.03 278 VAL B O 1
ATOM 816 N N . LEU B 1 6 ? 17.737 2.656 -13.380 1.00 14.15 279 LEU B N 1
ATOM 817 C CA . LEU B 1 6 ? 16.557 3.162 -12.688 1.00 17.80 279 LEU B CA 1
ATOM 818 C C . LEU B 1 6 ? 16.447 2.490 -11.327 1.00 15.67 279 LEU B C 1
ATOM 819 O O . LEU B 1 6 ? 16.435 1.256 -11.241 1.00 17.22 279 LEU B O 1
ATOM 824 N N . LEU B 1 7 ? 16.360 3.299 -10.268 1.00 15.83 280 LEU B N 1
ATOM 825 C CA . LEU B 1 7 ? 16.237 2.813 -8.900 1.00 15.52 280 LEU B CA 1
ATOM 826 C C . LEU B 1 7 ? 14.954 3.347 -8.277 1.00 16.92 280 LEU B C 1
ATOM 827 O O . LEU B 1 7 ? 14.510 4.455 -8.585 1.00 17.74 280 LEU B O 1
ATOM 832 N N . ARG B 1 8 ? 14.360 2.548 -7.398 1.00 15.62 281 ARG B N 1
ATOM 833 C CA . ARG B 1 8 ? 13.138 2.914 -6.695 1.00 13.25 281 ARG B CA 1
ATOM 834 C C . ARG B 1 8 ? 13.457 3.219 -5.239 1.00 17.17 281 ARG B C 1
ATOM 835 O O . ARG B 1 8 ? 14.190 2.467 -4.587 1.00 18.83 281 ARG B O 1
ATOM 843 N N . LEU B 1 9 ? 12.925 4.331 -4.748 1.00 15.53 282 LEU B N 1
ATOM 844 C CA . LEU B 1 9 ? 12.947 4.679 -3.334 1.00 13.70 282 LEU B CA 1
ATOM 845 C C . LEU B 1 9 ? 11.524 4.586 -2.810 1.00 18.73 282 LEU B C 1
ATOM 846 O O . LEU B 1 9 ? 10.661 5.369 -3.223 1.00 18.22 282 LEU B O 1
ATOM 851 N N . SER B 1 10 ? 11.283 3.639 -1.905 1.00 16.42 283 SER B N 1
ATOM 852 C CA . SER B 1 10 ? 9.960 3.430 -1.333 1.00 15.96 283 SER B CA 1
ATOM 853 C C . SER B 1 10 ? 10.064 3.110 0.148 1.00 16.96 283 SER B C 1
ATOM 854 O O . SER B 1 10 ? 10.944 2.357 0.568 1.00 20.68 283 SER B O 1
ATOM 857 N N . ASP B 1 11 ? 9.141 3.667 0.933 1.00 20.26 284 ASP B N 1
ATOM 858 C CA . ASP B 1 11 ? 8.962 3.266 2.323 1.00 20.26 284 ASP B CA 1
ATOM 859 C C . ASP B 1 11 ? 7.657 2.499 2.530 1.00 24.27 284 ASP B C 1
ATOM 860 O O . ASP B 1 11 ? 7.160 2.414 3.658 1.00 27.42 284 ASP B O 1
ATOM 865 N N . ALA B 1 12 ? 7.094 1.936 1.454 1.00 19.34 285 ALA B N 1
ATOM 866 C CA . ALA B 1 12 ? 5.846 1.184 1.560 1.00 22.28 285 ALA B CA 1
ATOM 867 C C . ALA B 1 12 ? 6.004 -0.063 2.421 1.00 33.28 285 ALA B C 1
ATOM 868 O O . ALA B 1 12 ? 5.023 -0.543 3.002 1.00 34.89 285 ALA B O 1
ATOM 870 N N . SER B 1 13 ? 7.220 -0.604 2.512 1.00 31.51 286 SER B N 1
ATOM 871 C CA . SER B 1 13 ? 7.464 -1.797 3.315 1.00 37.14 286 SER B CA 1
ATOM 872 C C . SER B 1 13 ? 7.418 -1.530 4.811 1.00 32.84 286 SER B C 1
ATOM 873 O O . SER B 1 13 ? 7.417 -2.489 5.590 1.00 51.05 286 SER B O 1
ATOM 876 N N . GLY B 1 14 ? 7.379 -0.270 5.233 1.00 28.63 287 GLY B N 1
ATOM 877 C CA . GLY B 1 14 ? 7.559 0.088 6.626 1.00 26.12 287 GLY B CA 1
ATOM 878 C C . GLY B 1 14 ? 8.894 0.735 6.916 1.00 32.25 287 GLY B C 1
ATOM 879 O O . GLY B 1 14 ? 9.083 1.278 8.012 1.00 32.58 287 GLY B O 1
ATOM 880 N N . LYS B 1 15 ? 9.830 0.676 5.972 1.00 32.61 288 LYS B N 1
ATOM 881 C CA A LYS B 1 15 ? 11.105 1.365 6.094 0.39 26.21 288 LYS B CA 1
ATOM 882 C CA B LYS B 1 15 ? 11.122 1.335 6.093 0.61 26.18 288 LYS B CA 1
ATOM 883 C C . LYS B 1 15 ? 11.609 1.678 4.695 1.00 23.07 288 LYS B C 1
ATOM 884 O O . LYS B 1 15 ? 11.132 1.122 3.706 1.00 24.41 288 LYS B O 1
ATOM 895 N N . PHE B 1 16 ? 12.575 2.589 4.621 1.00 23.17 289 PHE B N 1
ATOM 896 C CA . PHE B 1 16 ? 13.072 3.024 3.322 1.00 20.76 289 PHE B CA 1
ATOM 897 C C . PHE B 1 16 ? 13.884 1.926 2.652 1.00 23.92 289 PHE B C 1
ATOM 898 O O . PHE B 1 16 ? 14.822 1.376 3.240 1.00 26.32 289 PHE B O 1
ATOM 906 N N . GLU B 1 17 ? 13.515 1.611 1.416 1.00 20.71 290 GLU B N 1
ATOM 907 C CA A GLU B 1 17 ? 14.287 0.720 0.567 0.42 20.67 290 GLU B CA 1
ATOM 908 C CA B GLU B 1 17 ? 14.270 0.711 0.555 0.58 20.64 290 GLU B CA 1
ATOM 909 C C . GLU B 1 17 ? 14.654 1.470 -0.705 1.00 17.45 290 GLU B C 1
ATOM 910 O O . GLU B 1 17 ? 13.808 2.135 -1.309 1.00 18.29 290 GLU B O 1
ATOM 921 N N . PHE B 1 18 ? 15.920 1.380 -1.092 1.00 19.69 291 PHE B N 1
ATOM 922 C CA . PHE B 1 18 ? 16.424 2.020 -2.305 1.00 16.88 291 PHE B CA 1
ATOM 923 C C . PHE B 1 18 ? 17.113 0.935 -3.118 1.00 18.98 291 PHE B C 1
ATOM 924 O O . PHE B 1 18 ? 18.148 0.407 -2.694 1.00 20.94 291 PHE B O 1
ATOM 932 N N . THR B 1 19 ? 16.536 0.582 -4.268 1.00 18.65 292 THR B N 1
ATOM 933 C CA . THR B 1 19 ? 17.030 -0.565 -5.013 1.00 19.56 292 THR B CA 1
ATOM 934 C C . THR B 1 19 ? 16.838 -0.369 -6.511 1.00 21.56 292 THR B C 1
ATOM 935 O O . THR B 1 19 ? 15.873 0.257 -6.962 1.00 17.77 292 THR B O 1
ATOM 939 N N . GLU B 1 20 ? 17.778 -0.917 -7.275 1.00 17.94 293 GLU B N 1
ATOM 940 C CA . GLU B 1 20 ? 17.689 -0.880 -8.729 1.00 19.33 293 GLU B CA 1
ATOM 941 C C . GLU B 1 20 ? 16.521 -1.731 -9.204 1.00 20.81 293 GLU B C 1
ATOM 942 O O . GLU B 1 20 ? 16.365 -2.879 -8.777 1.00 20.61 293 GLU B O 1
ATOM 948 N N . VAL B 1 21 ? 15.705 -1.173 -10.095 1.00 19.15 294 VAL B N 1
ATOM 949 C CA . VAL B 1 21 ? 14.571 -1.899 -10.654 1.00 18.27 294 VAL B CA 1
ATOM 950 C C . VAL B 1 21 ? 14.704 -2.143 -12.153 1.00 19.02 294 VAL B C 1
ATOM 951 O O . VAL B 1 21 ? 14.041 -3.054 -12.680 1.00 21.18 294 VAL B O 1
ATOM 955 N N . ALA B 1 22 ? 15.529 -1.383 -12.865 1.00 16.47 295 ALA B N 1
ATOM 956 C CA . ALA B 1 22 ? 15.681 -1.573 -14.298 1.00 19.05 295 ALA B CA 1
ATOM 957 C C . ALA B 1 22 ? 17.010 -0.981 -14.731 1.00 18.86 295 ALA B C 1
ATOM 958 O O . ALA B 1 22 ? 17.549 -0.081 -14.084 1.00 18.57 295 ALA B O 1
ATOM 960 N N . ARG B 1 23 ? 17.526 -1.484 -15.846 1.00 18.19 296 ARG B N 1
ATOM 961 C CA . ARG B 1 23 ? 18.757 -0.935 -16.391 1.00 18.82 296 ARG B CA 1
ATOM 962 C C . ARG B 1 23 ? 18.751 -1.085 -17.904 1.00 20.69 296 ARG B C 1
ATOM 963 O O . ARG B 1 23 ? 17.982 -1.865 -18.472 1.00 18.51 296 ARG B O 1
ATOM 971 N N . GLY B 1 24 ? 19.605 -0.299 -18.554 1.00 19.13 297 GLY B N 1
ATOM 972 C CA . GLY B 1 24 ? 19.719 -0.382 -19.999 1.00 16.78 297 GLY B CA 1
ATOM 973 C C . GLY B 1 24 ? 18.407 -0.073 -20.691 1.00 23.79 297 GLY B C 1
ATOM 974 O O . GLY B 1 24 ? 17.637 0.802 -20.273 1.00 21.68 297 GLY B O 1
ATOM 975 N N . LEU B 1 25 ? 18.133 -0.819 -21.761 1.00 20.63 298 LEU B N 1
ATOM 976 C CA . LEU B 1 25 ? 16.956 -0.570 -22.582 1.00 24.00 298 LEU B CA 1
ATOM 977 C C . LEU B 1 25 ? 15.650 -0.895 -21.872 1.00 23.60 298 LEU B C 1
ATOM 978 O O . LEU B 1 25 ? 14.579 -0.592 -22.414 1.00 27.00 298 LEU B O 1
ATOM 983 N N . LYS B 1 26 ? 15.703 -1.505 -20.687 1.00 20.86 299 LYS B N 1
ATOM 984 C CA A LYS B 1 26 ? 14.489 -1.766 -19.927 0.40 20.75 299 LYS B CA 1
ATOM 985 C CA B LYS B 1 26 ? 14.492 -1.768 -19.924 0.60 20.72 299 LYS B CA 1
ATOM 986 C C . LYS B 1 26 ? 14.006 -0.550 -19.149 1.00 21.49 299 LYS B C 1
ATOM 987 O O . LYS B 1 26 ? 12.889 -0.579 -18.625 1.00 19.79 299 LYS B O 1
ATOM 998 N N . VAL B 1 27 ? 14.810 0.511 -19.063 1.00 19.92 300 VAL B N 1
ATOM 999 C CA . VAL B 1 27 ? 14.377 1.721 -18.372 1.00 18.54 300 VAL B CA 1
ATOM 1000 C C . VAL B 1 27 ? 13.320 2.414 -19.218 1.00 19.11 300 VAL B C 1
ATOM 1001 O O . VAL B 1 27 ? 13.636 3.046 -20.237 1.00 21.40 300 VAL B O 1
ATOM 1005 N N . LYS B 1 28 ? 12.064 2.310 -18.795 1.00 19.44 301 LYS B N 1
ATOM 1006 C CA . LYS B 1 28 ? 10.943 2.777 -19.584 1.00 20.17 301 LYS B CA 1
ATOM 1007 C C . LYS B 1 28 ? 10.007 3.596 -18.711 1.00 18.71 301 LYS B C 1
ATOM 1008 O O . LYS B 1 28 ? 9.973 3.463 -17.485 1.00 20.55 301 LYS B O 1
ATOM 1014 N N . ARG B 1 29 ? 9.239 4.453 -19.381 1.00 21.48 302 ARG B N 1
ATOM 1015 C CA . ARG B 1 29 ? 8.451 5.461 -18.686 1.00 21.50 302 ARG B CA 1
ATOM 1016 C C . ARG B 1 29 ? 7.321 4.839 -17.871 1.00 20.25 302 ARG B C 1
ATOM 1017 O O . ARG B 1 29 ? 6.919 5.404 -16.846 1.00 16.76 302 ARG B O 1
ATOM 1025 N N . ASN B 1 30 ? 6.808 3.680 -18.292 1.00 17.54 303 ASN B N 1
ATOM 1026 C CA . ASN B 1 30 ? 5.736 3.037 -17.536 1.00 19.58 303 ASN B CA 1
ATOM 1027 C C . ASN B 1 30 ? 6.229 2.395 -16.244 1.00 17.08 303 ASN B C 1
ATOM 1028 O O . ASN B 1 30 ? 5.423 1.791 -15.525 1.00 20.34 303 ASN B O 1
ATOM 1033 N N . LEU B 1 31 ? 7.520 2.513 -15.933 1.00 16.87 304 LEU B N 1
ATOM 1034 C CA . LEU B 1 31 ? 8.042 2.129 -14.629 1.00 14.32 304 LEU B CA 1
ATOM 1035 C C . LEU B 1 31 ? 7.986 3.252 -13.604 1.00 18.12 304 LEU B C 1
ATOM 1036 O O . LEU B 1 31 ? 8.287 3.013 -12.430 1.00 17.73 304 LEU B O 1
ATOM 1041 N N . LEU B 1 32 ? 7.608 4.460 -14.006 1.00 16.89 305 LEU B N 1
ATOM 1042 C CA . LEU B 1 32 ? 7.578 5.600 -13.092 1.00 17.53 305 LEU B CA 1
ATOM 1043 C C . LEU B 1 32 ? 6.259 5.570 -12.330 1.00 20.69 305 LEU B C 1
ATOM 1044 O O . LEU B 1 32 ? 5.267 6.183 -12.724 1.00 19.92 305 LEU B O 1
ATOM 1049 N N . ASP B 1 33 ? 6.260 4.834 -11.221 1.00 16.41 306 ASP B N 1
ATOM 1050 C CA . ASP B 1 33 ? 5.076 4.637 -10.394 1.00 17.57 306 ASP B CA 1
ATOM 1051 C C . ASP B 1 33 ? 4.817 5.893 -9.566 1.00 15.95 306 ASP B C 1
ATOM 1052 O O . ASP B 1 33 ? 5.657 6.296 -8.753 1.00 17.05 306 ASP B O 1
ATOM 1057 N N . SER B 1 34 ? 3.647 6.502 -9.773 1.00 16.50 307 SER B N 1
ATOM 1058 C CA . SER B 1 34 ? 3.255 7.709 -9.053 1.00 17.14 307 SER B CA 1
ATOM 1059 C C . SER B 1 34 ? 3.322 7.544 -7.542 1.00 17.51 307 SER B C 1
ATOM 1060 O O . SER B 1 34 ? 3.448 8.544 -6.826 1.00 17.49 307 SER B O 1
ATOM 1063 N N . ASN B 1 35 ? 3.245 6.314 -7.038 1.00 16.97 308 ASN B N 1
ATOM 1064 C CA . ASN B 1 35 ? 3.235 6.075 -5.601 1.00 18.25 308 ASN B CA 1
ATOM 1065 C C . ASN B 1 35 ? 4.611 6.173 -4.955 1.00 19.16 308 ASN B C 1
ATOM 1066 O O . ASN B 1 35 ? 4.693 6.208 -3.723 1.00 20.20 308 ASN B O 1
ATOM 1071 N N . ASP B 1 36 ? 5.690 6.202 -5.736 1.00 16.18 309 ASP B N 1
ATOM 1072 C CA . ASP B 1 36 ? 7.020 6.206 -5.140 1.00 14.96 309 ASP B CA 1
ATOM 1073 C C . ASP B 1 36 ? 7.928 7.263 -5.757 1.00 16.14 309 ASP B C 1
ATOM 1074 O O . ASP B 1 36 ? 7.481 8.104 -6.547 1.00 16.26 309 ASP B O 1
ATOM 1079 N N . VAL B 1 37 ? 9.200 7.239 -5.363 1.00 14.44 310 VAL B N 1
ATOM 1080 C CA . VAL B 1 37 ? 10.245 8.073 -5.946 1.00 15.47 310 VAL B CA 1
ATOM 1081 C C . VAL B 1 37 ? 11.141 7.171 -6.779 1.00 15.59 310 VAL B C 1
ATOM 1082 O O . VAL B 1 37 ? 11.363 6.008 -6.422 1.00 16.28 310 VAL B O 1
ATOM 1086 N N . PHE B 1 38 ? 11.627 7.686 -7.911 1.00 17.06 311 PHE B N 1
ATOM 1087 C CA . PHE B 1 38 ? 12.569 6.948 -8.739 1.00 18.95 311 PHE B CA 1
ATOM 1088 C C . PHE B 1 38 ? 13.784 7.813 -9.034 1.00 15.51 311 PHE B C 1
ATOM 1089 O O . PHE B 1 38 ? 13.662 9.021 -9.255 1.00 21.57 311 PHE B O 1
ATOM 1097 N N . VAL B 1 39 ? 14.959 7.191 -9.002 1.00 14.91 312 VAL B N 1
ATOM 1098 C CA . VAL B 1 39 ? 16.215 7.845 -9.355 1.00 13.17 312 VAL B CA 1
ATOM 1099 C C . VAL B 1 39 ? 16.656 7.279 -10.695 1.00 16.64 312 VAL B C 1
ATOM 1100 O O . VAL B 1 39 ? 16.821 6.060 -10.840 1.00 14.55 312 VAL B O 1
ATOM 1104 N N . LEU B 1 40 ? 16.824 8.156 -11.680 1.00 14.24 313 LEU B N 1
ATOM 1105 C CA . LEU B 1 40 ? 17.228 7.752 -13.017 1.00 13.34 313 LEU B CA 1
ATOM 1106 C C . LEU B 1 40 ? 18.639 8.256 -13.276 1.00 14.37 313 LEU B C 1
ATOM 1107 O O . LEU B 1 40 ? 18.897 9.460 -13.182 1.00 15.72 313 LEU B O 1
ATOM 1112 N N . TYR B 1 41 ? 19.546 7.339 -13.586 1.00 14.46 314 TYR B N 1
ATOM 1113 C CA . TYR B 1 41 ? 20.842 7.687 -14.153 1.00 13.30 314 TYR B CA 1
ATOM 1114 C C . TYR B 1 41 ? 20.774 7.426 -15.653 1.00 15.53 314 TYR B C 1
ATOM 1115 O O . TYR B 1 41 ? 20.510 6.297 -16.077 1.00 16.95 314 TYR B O 1
ATOM 1124 N N . THR B 1 42 ? 21.003 8.468 -16.449 1.00 14.22 315 THR B N 1
ATOM 1125 C CA . THR B 1 42 ? 20.839 8.387 -17.896 1.00 11.38 315 THR B CA 1
ATOM 1126 C C . THR B 1 42 ? 22.093 7.924 -18.620 1.00 16.61 315 THR B C 1
ATOM 1127 O O . THR B 1 42 ? 22.022 7.630 -19.819 1.00 18.44 315 THR B O 1
ATOM 1131 N N . GLY B 1 43 ? 23.232 7.862 -17.934 1.00 16.24 316 GLY B N 1
ATOM 1132 C CA . GLY B 1 43 ? 24.522 7.801 -18.583 1.00 16.77 316 GLY B CA 1
ATOM 1133 C C . GLY B 1 43 ? 25.269 9.115 -18.573 1.00 12.52 316 GLY B C 1
ATOM 1134 O O . GLY B 1 43 ? 26.476 9.125 -18.837 1.00 16.36 316 GLY B O 1
ATOM 1135 N N . ALA B 1 44 ? 24.589 10.210 -18.265 1.00 15.14 317 ALA B N 1
ATOM 1136 C CA . ALA B 1 44 ? 25.259 11.504 -18.121 1.00 16.59 317 ALA B CA 1
ATOM 1137 C C . ALA B 1 44 ? 24.731 12.340 -16.968 1.00 16.59 317 ALA B C 1
ATOM 1138 O O . ALA B 1 44 ? 25.445 13.242 -16.519 1.00 19.00 317 ALA B O 1
ATOM 1140 N N . GLU B 1 45 ? 23.530 12.083 -16.463 1.00 16.47 318 GLU B N 1
ATOM 1141 C CA . GLU B 1 45 ? 22.971 12.901 -15.396 1.00 18.25 318 GLU B CA 1
ATOM 1142 C C . GLU B 1 45 ? 22.067 12.030 -14.536 1.00 17.12 318 GLU B C 1
ATOM 1143 O O . GLU B 1 45 ? 21.710 10.916 -14.909 1.00 14.92 318 GLU B O 1
ATOM 1149 N N . VAL B 1 46 ? 21.717 12.546 -13.362 1.00 15.10 319 VAL B N 1
ATOM 1150 C CA . VAL B 1 46 ? 20.864 11.837 -12.416 1.00 16.80 319 VAL B CA 1
ATOM 1151 C C . VAL B 1 46 ? 19.619 12.669 -12.130 1.00 16.82 319 VAL B C 1
ATOM 1152 O O . VAL B 1 46 ? 19.708 13.887 -11.917 1.00 17.26 319 VAL B O 1
ATOM 1156 N N . PHE B 1 47 ? 18.469 12.040 -12.137 1.00 14.77 320 PHE B N 1
ATOM 1157 C CA . PHE B 1 47 ? 17.213 12.682 -11.780 1.00 13.49 320 PHE B CA 1
ATOM 1158 C C . PHE B 1 47 ? 16.597 11.976 -10.584 1.00 14.80 320 PHE B C 1
ATOM 1159 O O . PHE B 1 47 ? 16.588 10.743 -10.515 1.00 17.48 320 PHE B O 1
ATOM 1167 N N . ALA B 1 48 ? 16.105 12.764 -9.637 1.00 16.42 321 ALA B N 1
ATOM 1168 C CA . ALA B 1 48 ? 15.225 12.266 -8.586 1.00 13.82 321 ALA B CA 1
ATOM 1169 C C . ALA B 1 48 ? 13.805 12.615 -9.007 1.00 16.64 321 ALA B C 1
ATOM 1170 O O . ALA B 1 48 ? 13.375 13.764 -8.885 1.00 18.07 321 ALA B O 1
ATOM 1172 N N . TRP B 1 49 ? 13.085 11.617 -9.513 1.00 15.40 322 TRP B N 1
ATOM 1173 C CA . TRP B 1 49 ? 11.730 11.791 -10.020 1.00 13.41 322 TRP B CA 1
ATOM 1174 C C . TRP B 1 49 ? 10.757 11.530 -8.878 1.00 16.03 322 TRP B C 1
ATOM 1175 O O . TRP B 1 49 ? 10.796 10.462 -8.256 1.00 16.57 322 TRP B O 1
ATOM 1186 N N . VAL B 1 50 ? 9.895 12.499 -8.596 1.00 15.17 323 VAL B N 1
ATOM 1187 C CA . VAL B 1 50 ? 9.051 12.462 -7.405 1.00 15.47 323 VAL B CA 1
ATOM 1188 C C . VAL B 1 50 ? 7.616 12.195 -7.843 1.00 21.03 323 VAL B C 1
ATOM 1189 O O . VAL B 1 50 ? 6.955 13.071 -8.415 1.00 16.21 323 VAL B O 1
ATOM 1193 N N . GLY B 1 51 ? 7.124 10.992 -7.555 1.00 18.42 324 GLY B N 1
ATOM 1194 C CA . GLY B 1 51 ? 5.737 10.685 -7.855 1.00 16.31 324 GLY B CA 1
ATOM 1195 C C . GLY B 1 51 ? 4.800 11.553 -7.036 1.00 18.04 324 GLY B C 1
ATOM 1196 O O . GLY B 1 51 ? 5.053 11.839 -5.865 1.00 19.54 324 GLY B O 1
ATOM 1197 N N . LYS B 1 52 ? 3.712 11.992 -7.674 1.00 19.92 325 LYS B N 1
ATOM 1198 C CA . LYS B 1 52 ? 2.754 12.861 -6.994 1.00 18.50 325 LYS B CA 1
ATOM 1199 C C . LYS B 1 52 ? 2.191 12.206 -5.742 1.00 23.10 325 LYS B C 1
ATOM 1200 O O . LYS B 1 52 ? 1.891 12.894 -4.758 1.00 25.04 325 LYS B O 1
ATOM 1206 N N . HIS B 1 53 ? 2.069 10.880 -5.745 1.00 21.05 326 HIS B N 1
ATOM 1207 C CA . HIS B 1 53 ? 1.495 10.146 -4.628 1.00 23.25 326 HIS B CA 1
ATOM 1208 C C . HIS B 1 53 ? 2.554 9.484 -3.753 1.00 23.08 326 HIS B C 1
ATOM 1209 O O . HIS B 1 53 ? 2.234 8.566 -2.987 1.00 21.16 326 HIS B O 1
ATOM 1216 N N . ALA B 1 54 ? 3.802 9.937 -3.845 1.00 17.81 327 ALA B N 1
ATOM 1217 C CA . ALA B 1 54 ? 4.831 9.469 -2.937 1.00 16.46 327 ALA B CA 1
ATOM 1218 C C . ALA B 1 54 ? 4.552 9.973 -1.524 1.00 20.94 327 ALA B C 1
ATOM 1219 O O . ALA B 1 54 ? 3.858 10.969 -1.311 1.00 21.83 327 ALA B O 1
ATOM 1221 N N . SER B 1 55 ? 5.112 9.268 -0.548 1.00 20.32 328 SER B N 1
ATOM 1222 C CA . SER B 1 55 ? 4.881 9.593 0.848 1.00 19.35 328 SER B CA 1
ATOM 1223 C C . SER B 1 55 ? 5.651 10.850 1.249 1.00 19.49 328 SER B C 1
ATOM 1224 O O . SER B 1 55 ? 6.547 11.320 0.546 1.00 19.01 328 SER B O 1
ATOM 1227 N N . VAL B 1 56 ? 5.309 11.384 2.424 1.00 17.40 329 VAL B N 1
ATOM 1228 C CA . VAL B 1 56 ? 6.021 12.551 2.937 1.00 17.20 329 VAL B CA 1
ATOM 1229 C C . VAL B 1 56 ? 7.515 12.261 3.036 1.00 17.13 329 VAL B C 1
ATOM 1230 O O . VAL B 1 56 ? 8.353 13.092 2.660 1.00 18.22 329 VAL B O 1
ATOM 1234 N N . GLY B 1 57 ? 7.870 11.070 3.523 1.00 19.97 330 GLY B N 1
ATOM 1235 C CA . GLY B 1 57 ? 9.274 10.728 3.671 1.00 19.73 330 GLY B CA 1
ATOM 1236 C C . GLY B 1 57 ? 9.966 10.510 2.341 1.00 17.44 330 GLY B C 1
ATOM 1237 O O . GLY B 1 57 ? 11.113 10.925 2.155 1.00 20.84 330 GLY B O 1
ATOM 1238 N N . GLU B 1 58 ? 9.281 9.857 1.397 1.00 16.18 331 GLU B N 1
ATOM 1239 C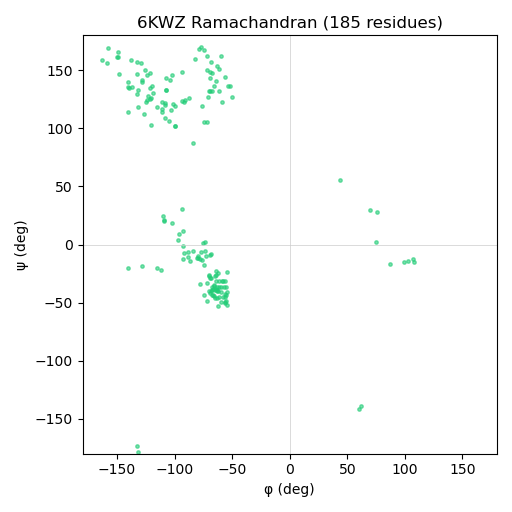 CA . GLU B 1 58 ? 9.871 9.647 0.077 1.00 16.07 331 GLU B CA 1
ATOM 1240 C C . GLU B 1 58 ? 10.169 10.976 -0.606 1.00 19.90 331 GLU B C 1
ATOM 1241 O O . GLU B 1 58 ? 11.255 11.163 -1.168 1.00 18.80 331 GLU B O 1
ATOM 1247 N N . LYS B 1 59 ? 9.220 11.915 -0.554 1.00 20.03 332 LYS B N 1
ATOM 1248 C CA . LYS B 1 59 ? 9.439 13.222 -1.164 1.00 16.92 332 LYS B CA 1
ATOM 1249 C C . LYS B 1 59 ? 10.568 13.983 -0.473 1.00 18.38 332 LYS B C 1
ATOM 1250 O O . LYS B 1 59 ? 11.373 14.646 -1.139 1.00 18.72 332 LYS B O 1
ATOM 1256 N N . LYS B 1 60 ? 10.662 13.898 0.858 1.00 17.09 333 LYS B N 1
ATOM 1257 C CA . LYS B 1 60 ? 11.709 14.659 1.532 1.00 18.68 333 LYS B CA 1
ATOM 1258 C C . LYS B 1 60 ? 13.095 14.107 1.213 1.00 19.07 333 LYS B C 1
ATOM 1259 O O . LYS B 1 60 ? 14.043 14.877 1.017 1.00 19.25 333 LYS B O 1
ATOM 1265 N N . LYS B 1 61 ? 13.239 12.784 1.153 1.00 18.71 334 LYS B N 1
ATOM 1266 C CA . LYS B 1 61 ? 14.558 12.173 1.020 1.00 16.18 334 LYS B CA 1
ATOM 1267 C C . LYS B 1 61 ? 14.968 11.910 -0.424 1.00 16.48 334 LYS B C 1
ATOM 1268 O O . LYS B 1 61 ? 16.090 11.443 -0.654 1.00 16.26 334 LYS B O 1
ATOM 1274 N N . ALA B 1 62 ? 14.105 12.225 -1.391 1.00 18.45 335 ALA B N 1
ATOM 1275 C CA . ALA B 1 62 ? 14.359 11.863 -2.785 1.00 18.96 335 ALA B CA 1
ATOM 1276 C C . ALA B 1 62 ? 15.708 12.379 -3.274 1.00 19.26 335 ALA B C 1
ATOM 1277 O O . ALA B 1 62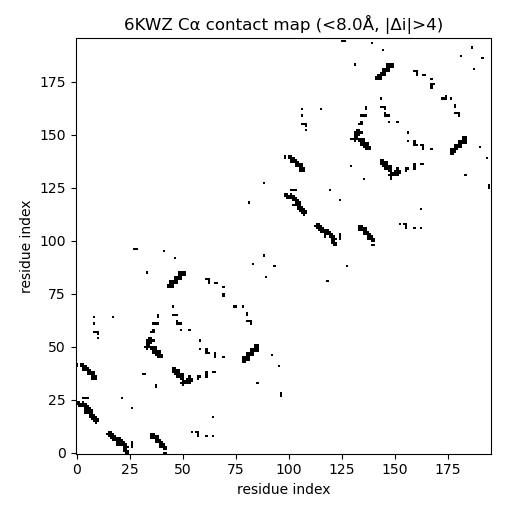 ? 16.511 11.623 -3.835 1.00 18.19 335 ALA B O 1
ATOM 1279 N N . LEU B 1 63 ? 15.967 13.674 -3.085 1.00 17.03 336 LEU B N 1
ATOM 1280 C CA . LEU B 1 63 ? 17.188 14.268 -3.617 1.00 19.77 336 LEU B CA 1
ATOM 1281 C C . LEU B 1 63 ? 18.424 13.711 -2.924 1.00 19.25 336 LEU B C 1
ATOM 1282 O O . LEU B 1 63 ? 19.449 13.472 -3.572 1.00 18.70 336 LEU B O 1
ATOM 1287 N N . SER B 1 64 ? 18.340 13.482 -1.609 1.00 17.88 337 SER B N 1
ATOM 1288 C CA . SER B 1 64 ? 19.484 12.943 -0.886 1.00 15.82 337 SER B CA 1
ATOM 1289 C C . SER B 1 64 ? 19.856 11.550 -1.384 1.00 20.01 337 SER B C 1
ATOM 1290 O O . SER B 1 64 ? 21.042 11.213 -1.472 1.00 20.02 337 SER B O 1
ATOM 1293 N N . PHE B 1 65 ? 18.865 10.734 -1.743 1.00 18.75 338 PHE B N 1
ATOM 1294 C CA . PHE B 1 65 ? 19.173 9.407 -2.269 1.00 16.87 338 PHE B CA 1
ATOM 1295 C C . PHE B 1 65 ? 19.767 9.480 -3.669 1.00 17.51 338 PHE B C 1
ATOM 1296 O O . PHE B 1 65 ? 20.610 8.648 -4.024 1.00 18.68 338 PHE B O 1
ATOM 1304 N N . ALA B 1 66 ? 19.354 10.462 -4.472 1.00 17.38 339 ALA B N 1
ATOM 1305 C CA . ALA B 1 66 ? 19.957 10.623 -5.791 1.00 16.80 339 ALA B CA 1
ATOM 1306 C C . ALA B 1 66 ? 21.409 11.067 -5.679 1.00 19.15 339 ALA B C 1
ATOM 1307 O O . ALA B 1 66 ? 22.269 10.596 -6.434 1.00 19.42 339 ALA B O 1
ATOM 1309 N N . GLN B 1 67 ? 21.703 11.963 -4.730 1.00 17.99 340 GLN B N 1
ATOM 1310 C CA . GLN B 1 67 ? 23.075 12.416 -4.535 1.00 22.29 340 GLN B CA 1
ATOM 1311 C C . GLN B 1 67 ? 23.950 11.288 -4.017 1.00 22.91 340 GLN B C 1
ATOM 1312 O O . GLN B 1 67 ? 25.080 11.104 -4.483 1.00 20.92 340 GLN B O 1
ATOM 1318 N N . GLU B 1 68 ? 23.438 10.520 -3.055 1.00 19.80 341 GLU B N 1
ATOM 1319 C CA . GLU B 1 68 ? 24.163 9.361 -2.554 1.00 21.90 341 GLU B CA 1
ATOM 1320 C C . GLU B 1 68 ? 24.410 8.331 -3.654 1.00 27.30 341 GLU B C 1
ATOM 1321 O O . GLU B 1 68 ? 25.438 7.644 -3.635 1.00 22.66 341 GLU B O 1
ATOM 1327 N N . TYR B 1 69 ? 23.506 8.219 -4.635 1.00 20.26 342 TYR B N 1
ATOM 1328 C CA . TYR B 1 69 ? 23.770 7.304 -5.743 1.00 20.06 342 TYR B CA 1
ATOM 1329 C C . TYR B 1 69 ? 25.008 7.724 -6.525 1.00 17.29 342 TYR B C 1
ATOM 1330 O O . TYR B 1 69 ? 25.802 6.875 -6.945 1.00 17.32 342 TYR B O 1
ATOM 1339 N N . VAL B 1 70 ? 25.184 9.029 -6.747 1.00 17.40 343 VAL B N 1
ATOM 1340 C CA . VAL B 1 70 ? 26.380 9.507 -7.436 1.00 16.96 343 VAL B CA 1
ATOM 1341 C C . VAL B 1 70 ? 27.632 9.040 -6.704 1.00 19.93 343 VAL B C 1
ATOM 1342 O O . VAL B 1 70 ? 28.579 8.533 -7.316 1.00 17.21 343 VAL B O 1
ATOM 1346 N N . GLN B 1 71 ? 27.640 9.178 -5.377 1.00 22.27 344 GLN B N 1
ATOM 1347 C CA . GLN B 1 71 ? 28.792 8.751 -4.589 1.00 20.73 344 GLN B CA 1
ATOM 1348 C C . GLN B 1 71 ? 29.017 7.250 -4.718 1.00 19.29 344 GLN B C 1
ATOM 1349 O O . GLN B 1 71 ? 30.119 6.800 -5.052 1.00 19.97 344 GLN B O 1
ATOM 1355 N N . LYS B 1 72 ? 27.972 6.457 -4.461 1.00 19.75 345 LYS B N 1
ATOM 1356 C CA . LYS B 1 72 ? 28.139 5.009 -4.397 1.00 22.73 345 LYS B CA 1
ATOM 1357 C C . LYS B 1 72 ? 28.418 4.401 -5.765 1.00 24.22 345 LYS B C 1
ATOM 1358 O O . LYS B 1 72 ? 29.046 3.338 -5.849 1.00 26.73 345 LYS B O 1
ATOM 1364 N N . ALA B 1 73 ? 27.973 5.049 -6.842 1.00 17.21 346 ALA B N 1
ATOM 1365 C CA . ALA B 1 73 ? 28.241 4.542 -8.181 1.00 17.99 346 ALA B CA 1
ATOM 1366 C C . ALA B 1 73 ? 29.608 4.958 -8.713 1.00 21.76 346 ALA B C 1
ATOM 1367 O O . ALA B 1 73 ? 29.998 4.497 -9.791 1.00 24.27 346 ALA B O 1
ATOM 1369 N N . GLY B 1 74 ? 30.346 5.798 -7.991 1.00 20.51 347 GLY B N 1
ATOM 1370 C CA . GLY B 1 74 ? 31.631 6.263 -8.483 1.00 19.19 347 GLY B CA 1
ATOM 1371 C C . GLY B 1 74 ? 31.542 7.209 -9.660 1.00 24.03 347 GLY B C 1
ATOM 1372 O O . GLY B 1 74 ? 32.452 7.241 -10.495 1.00 24.24 347 GLY B O 1
ATOM 1373 N N . LEU B 1 75 ? 30.464 7.980 -9.751 1.00 18.61 348 LEU B N 1
ATOM 1374 C CA . LEU B 1 75 ? 30.288 8.956 -10.808 1.00 17.71 348 LEU B CA 1
ATOM 1375 C C . LEU B 1 75 ? 31.034 10.243 -10.465 1.00 23.56 348 LEU B C 1
ATOM 1376 O O . LEU B 1 75 ? 31.373 10.487 -9.302 1.00 17.82 348 LEU B O 1
ATOM 1381 N N . PRO B 1 76 ? 31.334 11.069 -11.466 1.00 19.58 349 PRO B N 1
ATOM 1382 C CA . PRO B 1 76 ? 32.008 12.344 -11.191 1.00 19.54 349 PRO B CA 1
ATOM 1383 C C . PRO B 1 76 ? 31.222 13.197 -10.205 1.00 18.79 349 PRO B C 1
ATOM 1384 O O . PRO B 1 76 ? 29.989 13.212 -10.207 1.00 17.91 349 PRO B O 1
ATOM 1388 N N . ILE B 1 77 ? 31.958 13.913 -9.348 1.00 22.97 350 ILE B N 1
ATOM 1389 C CA . ILE B 1 77 ? 31.321 14.658 -8.268 1.00 19.99 350 ILE B CA 1
ATOM 1390 C C . ILE B 1 77 ? 30.420 15.763 -8.796 1.00 19.65 350 ILE B C 1
ATOM 1391 O O . ILE B 1 77 ? 29.492 16.186 -8.103 1.00 23.92 350 ILE B O 1
ATOM 1396 N N . HIS B 1 78 ? 30.646 16.223 -10.024 1.00 23.13 351 HIS B N 1
ATOM 1397 C CA . HIS B 1 78 ? 29.834 17.267 -10.627 1.00 22.54 351 HIS B CA 1
ATOM 1398 C C . HIS B 1 78 ? 28.728 16.717 -11.520 1.00 19.47 351 HIS B C 1
ATOM 1399 O O . HIS B 1 78 ? 28.100 17.493 -12.251 1.00 22.90 351 HIS B O 1
ATOM 1406 N N . THR B 1 79 ? 28.497 15.404 -11.506 1.00 19.23 352 THR B N 1
ATOM 1407 C CA . THR B 1 79 ? 27.387 14.831 -12.256 1.00 18.31 352 THR B CA 1
ATOM 1408 C C . THR B 1 79 ? 26.105 15.600 -11.942 1.00 20.52 352 THR B C 1
ATOM 1409 O O . THR B 1 79 ? 25.778 15.787 -10.761 1.00 18.98 352 THR B O 1
ATOM 1413 N N . PRO B 1 80 ? 25.377 16.083 -12.943 1.00 17.83 353 PRO B N 1
ATOM 1414 C CA . PRO B 1 80 ? 24.149 16.833 -12.653 1.00 18.57 353 PRO B CA 1
ATOM 1415 C C . PRO B 1 80 ? 23.136 15.968 -11.920 1.00 16.02 353 PRO B C 1
ATOM 1416 O O . PRO B 1 80 ? 22.860 14.834 -12.319 1.00 19.54 353 PRO B O 1
ATOM 1420 N N . VAL B 1 81 ? 22.585 16.517 -10.839 1.00 15.80 354 VAL B N 1
ATOM 1421 C CA . VAL B 1 81 ? 21.519 15.885 -10.071 1.00 18.22 354 VAL B CA 1
ATOM 1422 C C . VAL B 1 81 ? 20.368 16.876 -9.998 1.00 19.16 354 VAL B C 1
ATOM 1423 O O . VAL B 1 81 ? 20.547 18.006 -9.529 1.00 23.80 354 VAL B O 1
ATOM 1427 N N . ALA B 1 82 ? 19.194 16.463 -10.462 1.00 16.33 355 ALA B N 1
ATOM 1428 C CA . ALA B 1 82 ? 18.030 17.338 -10.489 1.00 20.49 355 ALA B CA 1
ATOM 1429 C C . ALA B 1 82 ? 16.817 16.626 -9.911 1.00 19.22 355 ALA B C 1
ATOM 1430 O O . ALA B 1 82 ? 16.530 15.479 -10.271 1.00 20.47 355 ALA B O 1
ATOM 1432 N N . ARG B 1 83 ? 16.103 17.315 -9.022 1.00 17.72 356 ARG B N 1
ATOM 1433 C CA . ARG B 1 83 ? 14.815 16.853 -8.517 1.00 18.53 356 ARG B CA 1
ATOM 1434 C C . ARG B 1 83 ? 13.707 17.337 -9.446 1.00 20.44 356 ARG B C 1
ATOM 1435 O O . ARG B 1 83 ? 13.614 18.537 -9.727 1.00 25.44 356 ARG B O 1
ATOM 1443 N N . ILE B 1 84 ? 12.871 16.410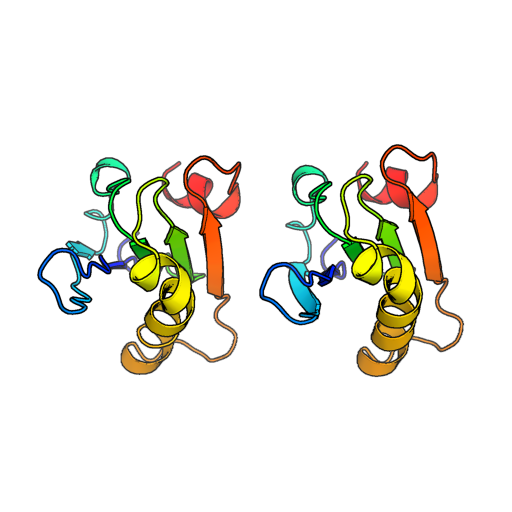 -9.927 1.00 19.96 357 ILE B N 1
ATOM 1444 C CA . ILE B 1 84 ? 11.792 16.746 -10.850 1.00 19.21 357 ILE B CA 1
ATOM 1445 C C . ILE B 1 84 ? 10.489 16.098 -10.396 1.00 22.46 357 ILE B C 1
ATOM 1446 O O . ILE B 1 84 ? 10.475 14.997 -9.838 1.00 21.55 357 ILE B O 1
ATOM 1451 N N . LEU B 1 85 ? 9.383 16.790 -10.651 1.00 21.63 358 LEU B N 1
ATOM 1452 C CA . LEU B 1 85 ? 8.069 16.319 -10.239 1.00 23.19 358 LEU B CA 1
ATOM 1453 C C . LEU B 1 85 ? 7.391 15.536 -11.355 1.00 20.83 358 LEU B C 1
ATOM 1454 O O . LEU B 1 85 ? 7.581 15.818 -12.543 1.00 23.95 358 LEU B O 1
ATOM 1459 N N . GLU B 1 86 ? 6.576 14.556 -10.958 1.00 20.13 359 GLU B N 1
ATOM 1460 C CA . GLU B 1 86 ? 5.725 13.861 -11.915 1.00 24.34 359 GLU B CA 1
ATOM 1461 C C . GLU B 1 86 ? 4.922 14.860 -12.737 1.00 27.76 359 GLU B C 1
ATOM 1462 O O . GLU B 1 86 ? 4.373 15.829 -12.205 1.00 21.97 359 GLU B O 1
ATOM 1468 N N . GLY B 1 87 ? 4.859 14.617 -14.044 1.00 28.15 360 GLY B N 1
ATOM 1469 C CA . GLY B 1 87 ? 4.136 15.490 -14.943 1.00 35.15 360 GLY B CA 1
ATOM 1470 C C . GLY B 1 87 ? 4.820 16.801 -15.249 1.00 38.94 360 GLY B C 1
ATOM 1471 O O . GLY B 1 87 ? 4.312 17.568 -16.075 1.00 35.06 360 GLY B O 1
ATOM 1472 N N . GLY B 1 88 ? 5.999 17.005 -14.717 1.00 28.80 361 GLY B N 1
ATOM 1473 C CA . GLY B 1 88 ? 6.727 18.214 -14.981 1.00 29.25 361 GLY B CA 1
ATOM 1474 C C . GLY B 1 88 ? 7.397 18.247 -16.341 1.00 40.67 361 GLY B C 1
ATOM 1475 O O . GLY B 1 88 ? 7.463 17.302 -17.034 1.00 44.75 361 GLY B O 1
ATOM 1476 N N . GLU B 1 89 ? 7.905 19.391 -16.709 1.00 35.68 362 GLU B N 1
ATOM 1477 C CA . GLU B 1 89 ? 8.535 19.556 -17.973 1.00 45.63 362 GLU B CA 1
ATOM 1478 C C . GLU B 1 89 ? 10.030 19.564 -17.717 1.00 40.75 362 GLU B C 1
ATOM 1479 O O . GLU B 1 89 ? 10.483 20.413 -17.003 1.00 43.71 362 GLU B O 1
ATOM 1485 N N . ASN B 1 90 ? 10.777 18.606 -18.222 1.00 32.66 363 ASN B N 1
ATOM 1486 C CA . ASN B 1 90 ? 12.230 18.655 -18.142 1.00 29.13 363 ASN B CA 1
ATOM 1487 C C . ASN B 1 90 ? 12.735 18.151 -19.448 1.00 29.59 363 ASN B C 1
ATOM 1488 O O . ASN B 1 90 ? 12.527 17.052 -19.750 1.00 27.92 363 ASN B O 1
ATOM 1493 N N . GLU B 1 91 ? 13.374 18.999 -20.219 1.00 25.55 364 GLU B N 1
ATOM 1494 C CA . GLU B 1 91 ? 13.848 18.620 -21.541 1.00 30.44 364 GLU B CA 1
ATOM 1495 C C . GLU B 1 91 ? 14.767 17.388 -21.612 1.00 28.36 364 GLU B C 1
ATOM 1496 O O . GLU B 1 91 ? 14.567 16.533 -22.405 1.00 27.00 364 GLU B O 1
ATOM 1502 N N . VAL B 1 92 ? 15.775 17.349 -20.771 1.00 22.44 365 VAL B N 1
ATOM 1503 C CA . VAL B 1 92 ? 16.708 16.252 -20.725 1.00 22.89 365 VAL B CA 1
ATOM 1504 C C . VAL B 1 92 ? 16.037 14.977 -20.261 1.00 26.76 365 VAL B C 1
ATOM 1505 O O . VAL B 1 92 ? 16.256 13.951 -20.835 1.00 22.79 365 VAL B O 1
ATOM 1509 N N . PHE B 1 93 ? 15.209 15.064 -19.231 1.00 21.85 366 PHE B N 1
ATOM 1510 C CA . PHE B 1 93 ? 14.504 13.875 -18.763 1.00 22.36 366 PHE B CA 1
ATOM 1511 C C . PHE B 1 93 ? 13.574 13.337 -19.840 1.00 20.36 366 PHE B C 1
ATOM 1512 O O . PHE B 1 93 ? 13.551 12.131 -20.111 1.00 26.86 366 PHE B O 1
ATOM 1520 N N . GLU B 1 94 ? 12.805 14.225 -20.472 1.00 21.90 367 GLU B N 1
ATOM 1521 C CA . GLU B 1 94 ? 11.883 13.802 -21.519 1.00 24.41 367 GLU B CA 1
ATOM 1522 C C . GLU B 1 94 ? 12.628 13.229 -22.716 1.00 22.77 367 GLU B C 1
ATOM 1523 O O . GLU B 1 94 ? 12.176 12.250 -23.320 1.00 26.52 367 GLU B O 1
ATOM 1529 N N . ASP B 1 95 ? 13.776 13.816 -23.065 1.00 24.02 368 ASP B N 1
ATOM 1530 C CA . ASP B 1 95 ? 14.514 13.354 -24.237 1.00 25.72 368 ASP B CA 1
ATOM 1531 C C . ASP B 1 95 ? 15.039 11.940 -24.035 1.00 38.04 368 ASP B C 1
ATOM 1532 O O . ASP B 1 95 ? 15.093 11.152 -24.985 1.00 39.44 368 ASP B O 1
ATOM 1537 N N . PHE B 1 96 ? 15.430 11.598 -22.803 1.00 24.47 369 PHE B N 1
ATOM 1538 C CA . PHE B 1 96 ? 15.897 10.242 -22.533 1.00 18.18 369 PHE B CA 1
ATOM 1539 C C . PHE B 1 96 ? 14.835 9.210 -22.906 1.00 22.70 369 PHE B C 1
ATOM 1540 O O . PHE B 1 96 ? 15.159 8.112 -23.371 1.00 37.14 369 PHE B O 1
ATOM 1548 N N . PHE B 1 97 ? 13.563 9.537 -22.687 1.00 29.18 370 PHE B N 1
ATOM 1549 C CA . PHE B 1 97 ? 12.452 8.657 -23.028 1.00 30.00 370 PHE B CA 1
ATOM 1550 C C . PHE B 1 97 ? 11.889 8.942 -24.413 1.00 47.07 370 PHE B C 1
ATOM 1551 O O . PHE B 1 97 ? 10.687 8.742 -24.640 1.00 59.19 370 PHE B O 1
ATOM 1559 N N . ASP B 1 98 ? 12.730 9.403 -25.338 1.00 44.65 371 ASP B N 1
ATOM 1560 C CA . ASP B 1 98 ? 12.314 9.806 -26.684 1.00 63.20 371 ASP B CA 1
ATOM 1561 C C . ASP B 1 98 ? 11.297 10.948 -26.634 1.00 58.51 371 ASP B C 1
ATOM 1562 O O . ASP B 1 98 ? 10.094 10.725 -26.500 1.00 57.05 371 ASP B O 1
#

Secondary structur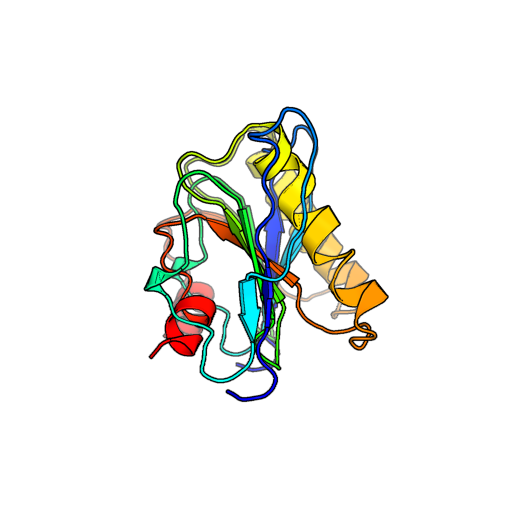e (DSSP, 8-state):
-TT-EEEEEE-TTSS-EEEEEEEGGG--GGG--TTSEEEEE-SS-EEEEE-TT--HHHHHHHHHHHHHHHHHHT--TT--EEEEETTS--HH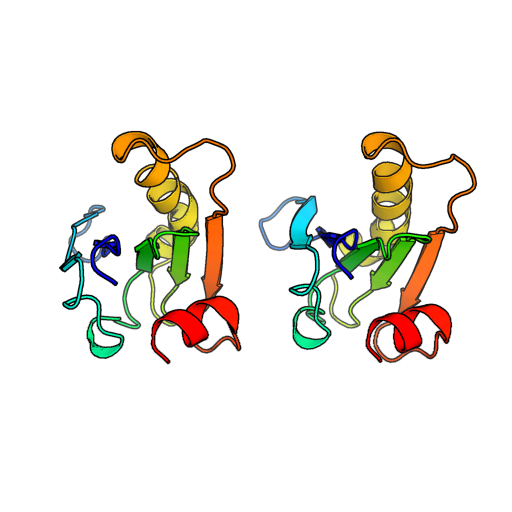HHHHH-/-TT-EEEEEE-TTSS-EEEEEEEGGG--GGG--TTSEEEEE-SS-EEEEE-TT--HHHHHHHHHHHHHHHHHHT--TT--EEEEETT---HHHHHHT-

B-factor: mean 24.69, std 9.35, range [11.38, 83.86]

Organism: Physarum polycephalum (NCBI:txid5791)

Sequence (196 aa):
GPPAVLLRRLSDASGKFEFTTEVARGLKVKRNLLDSSNDVFVLYTGAEVFAWVGKHASVGEKKKALSFAQEEYVQKAGLPIHTPVARILEGGENEVFEDFFDGPPAVLLRLSDASGKKFEEFTEVARGLKKVKRNLLDSNDVFVLYTGAEVFAWVGKHASVGEKKKALSFAQEYVQKAGLPIHTPVARILEGGENEVFEDFFD

Nearest PDB structures (foldseek):
  6kwz-assembly1_B-2  TM=9.950E-01  e=1.012E-19  Physarum polycephalum
  6ljd-assembly1_C  TM=1.001E+00  e=5.072E-19  Physarum polycephalum
  7c2h-assembly1_G  TM=8.652E-01  e=4.809E-08  Candidatus Thorarchaeota archaeon SMTZ1-83
  7whg-assembly1_G  TM=7.863E-01  e=1.133E-06  Promethearchaeota archaeon
  7whf-assembly2_C  TM=7.380E-01  e=6.763E-07  Candidatus Heimdallarchaeota archaeon LC_3

CATH classification: 3.40.20.10

Radius of gyration: 18.19 Å; Cα contacts (8 Å, |Δi|>4): 373; chains: 2; bounding box: 38×47×33 Å

Solvent-accessible surface area: 11495 Å² total; per-residue (Å²): 43,106,76,0,3,0,14,79,0,13,36,94,82,65,165,78,90,48,59,75,50,10,126,10,131,160,9,114,122,131,71,29,56,39,87,12,0,4,0,0,33,18,38,68,22,0,10,0,11,3,0,130,131,11,40,132,19,3,79,170,93,0,77,61,32,0,74,65,30,12,126,168,49,64,31,92,160,162,21,73,48,38,95,21,106,40,64,34,125,31,84,54,2,55,102,51,49,164,42,105,80,0,12,0,15,88,0,10,38,92,83,71,144,65,83,53,61,75,56,10,131,9,140,96,10,90,116,79,65,21,66,27,92,15,0,7,0,1,32,17,33,67,37,1,7,0,10,3,0,133,121,12,40,136,22,3,67,172,80,0,61,59,35,0,94,62,29,12,130,143,48,67,34,75,177,149,14,78,44,36,102,20,112,66,80,45,171,40,136,70,7,67,94,46,25,174